Protein AF-0000000087147205 (afdb_homodimer)

Sequence (270 aa):
MTETLVKEAMTTPMLTLDAEATVDEASRGMLEAGIKSLVVVGEACRPEGIFTSTDVLQVAADGRPTDEATIGEYMTSPVKTVDPDTSLSSVGRRMVEEEVSHLPVTDADGNGVGILTTTDVTEALSAAELPAGSTMTETLVKEAMTTPMLTLDAEATVDEASRGMLEAGIKSLVVVGEACRPEGIFTSTDVLQVAADGRPTDEATIGEYMTSPVKTVDPDTSLSSVGRRMVEEEVSHLPVTDADGNGVGILTTTDVTEALSAAELPAGST

Nearest PDB structures (foldseek):
  2p9m-assembly2_C  TM=9.037E-01  e=2.196E-13  Methanocaldococcus jannaschii DSM 2661
  2p9m-assembly1_A  TM=9.015E-01  e=1.405E-12  Methanocaldococcus jannaschii DSM 2661
  2yzi-assembly1_A  TM=8.653E-01  e=1.096E-11  Pyrococcus horikoshii
  2o16-assembly2_B  TM=8.396E-01  e=7.493E-11  Vibrio 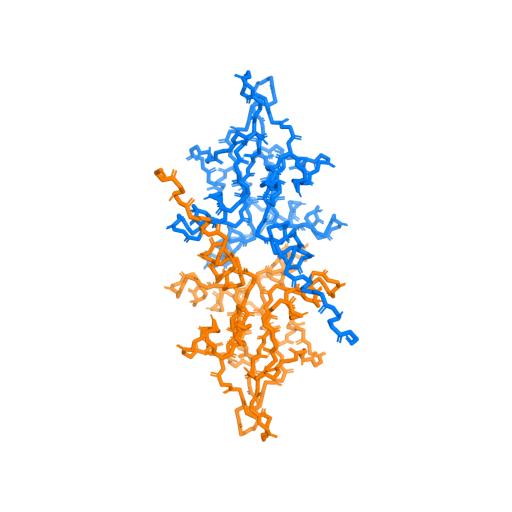cholerae
  4o9k-assembly1_B  TM=8.763E-01  e=6.248E-10  Methylococcus capsulatus str. Bath

InterPro domains:
  IPR000644 CBS domain [PF00571] (6-60)
  IPR000644 CBS domain [PF00571] (71-126)
  IPR000644 CBS domain [PS51371] (10-66)
  IPR000644 CBS domain [PS51371] (75-132)
  IPR000644 CBS domain [SM00116] (13-61)
  IPR000644 CBS domain [SM00116] (78-126)
  IPR046342 CBS domain superfamily [G3DSA:3.10.580.10] (2-133)
  IPR046342 CBS domain superfamily [SSF54631] (2-125)
  IPR051257 Diverse Function CBS-Domain-Containing Protein [PTHR43080] (3-125)

Radius of gyration: 18.86 Å; Cα contacts (8 Å, |Δi|>4): 557; chains: 2; bounding box: 56×58×43 Å

Solvent-accessible surface area (backbone atoms only — not comparable to full-atom values): 14154 Å² total; per-residue (Å²): 130,86,77,56,33,32,64,80,44,38,44,68,81,60,56,68,51,61,51,76,40,26,38,16,58,51,24,42,51,24,59,75,69,72,45,60,57,35,34,26,56,53,76,83,46,20,64,44,23,35,38,38,38,67,43,49,32,50,39,34,42,67,62,51,58,27,81,73,39,34,38,55,81,55,33,47,65,81,49,70,67,41,53,43,82,38,48,38,46,62,48,35,41,48,26,58,74,68,71,45,61,67,30,43,21,26,49,97,87,46,29,55,66,21,30,38,35,38,65,35,50,24,44,54,53,27,61,63,63,62,68,78,76,76,121,130,85,77,55,32,32,64,78,45,39,44,69,80,60,56,67,50,61,50,76,42,27,37,18,58,50,26,42,51,24,59,75,71,73,47,62,57,34,32,25,55,52,74,82,47,21,64,45,24,36,38,37,36,67,40,52,32,51,39,33,42,66,61,51,57,26,82,73,39,33,38,53,81,57,32,46,66,79,49,71,66,41,53,42,81,38,48,37,46,60,48,35,43,48,27,56,76,68,71,43,60,68,30,43,22,26,50,96,86,45,28,56,66,21,30,36,35,37,63,36,47,24,43,54,53,27,61,65,64,63,69,78,77,75,120

Secondary structure (DSSP, 8-state):
----BHHHH-BSSPPB--TTSBHHHHHHHHHHHT-SEEEEE-GGG-EEEEEEHHHHHHHHHHT--TTT-BHHHHSBSSPP-B-TTSBHHHHHHHHHHHT-SEEEEE-TTS-EEEEEEHHHHHHHHHHHT------/----BHHHH-BSSPPB--TTSBHHHHHHHHHHHT-SEEEEE-GGG-EEEEEEHHHHHHHHHHT--TTT-BHHHHSBSSPP-B-TTSBHHHHHHHHHHHT-SEEEEE-TTS-EEEEEEHHHHHHHHHHHT------

Structure (mmCIF, N/CA/C/O backbone):
data_AF-0000000087147205-model_v1
#
loop_
_entity.id
_entity.type
_entity.pdbx_description
1 polymer 'CBS domain-containing protein'
#
loop_
_atom_site.group_PDB
_atom_site.id
_atom_site.type_symbol
_atom_site.label_atom_id
_atom_site.label_alt_id
_atom_site.label_comp_id
_atom_site.label_asym_id
_atom_site.label_entity_id
_atom_site.label_seq_id
_atom_site.pdbx_PDB_ins_code
_atom_site.Cartn_x
_atom_site.Cartn_y
_atom_site.Cartn_z
_atom_site.occupancy
_atom_site.B_iso_or_equiv
_atom_site.auth_seq_id
_atom_site.auth_comp_id
_atom_site.auth_asym_id
_atom_site.auth_atom_id
_atom_site.pdbx_PDB_model_num
ATOM 1 N N . MET A 1 1 ? 4.922 26.25 14.016 1 47.03 1 MET A N 1
ATOM 2 C CA . MET A 1 1 ? 4.672 24.812 14.102 1 47.03 1 MET A CA 1
ATOM 3 C C . MET A 1 1 ? 5.781 24.031 13.414 1 47.03 1 MET A C 1
ATOM 5 O O . MET A 1 1 ? 6.215 24.375 12.312 1 47.03 1 MET A O 1
ATOM 9 N N . THR A 1 2 ? 6.691 23.438 14.141 1 62.12 2 THR A N 1
ATOM 10 C CA . THR A 1 2 ? 7.941 22.875 13.648 1 62.12 2 THR A CA 1
ATOM 11 C C . THR A 1 2 ? 7.672 21.781 12.617 1 62.12 2 THR A C 1
ATOM 13 O O . THR A 1 2 ? 6.773 20.969 12.797 1 62.12 2 THR A O 1
ATOM 16 N N . GLU A 1 3 ? 8.062 22.094 11.328 1 81.5 3 GLU A N 1
ATOM 17 C CA . GLU A 1 3 ? 7.871 21.172 10.211 1 81.5 3 GLU A CA 1
ATOM 18 C C . GLU A 1 3 ? 8.562 19.844 10.469 1 81.5 3 GLU A C 1
ATOM 20 O O . GLU A 1 3 ? 9.734 19.812 10.852 1 81.5 3 GLU A O 1
ATOM 25 N N . THR A 1 4 ? 7.844 18.766 10.617 1 91.44 4 THR A N 1
ATOM 26 C CA . THR A 1 4 ? 8.398 17.422 10.766 1 91.44 4 THR A CA 1
ATOM 27 C C . THR A 1 4 ? 9.258 17.062 9.555 1 91.44 4 THR A C 1
ATOM 29 O O . THR A 1 4 ? 8.867 17.312 8.414 1 91.44 4 THR A O 1
ATOM 32 N N . LEU A 1 5 ? 10.508 16.656 9.828 1 96.06 5 LEU A N 1
ATOM 33 C CA . LEU A 1 5 ? 11.414 16.25 8.758 1 96.06 5 LEU A CA 1
ATOM 34 C C . LEU A 1 5 ? 11.312 14.758 8.484 1 96.06 5 LEU A C 1
ATOM 36 O O . LEU A 1 5 ? 10.867 14 9.352 1 96.06 5 LEU A O 1
ATOM 40 N N . VAL A 1 6 ? 11.75 14.328 7.273 1 97.44 6 VAL A N 1
ATOM 41 C CA . VAL A 1 6 ? 11.719 12.93 6.84 1 97.44 6 VAL A CA 1
ATOM 42 C C . VAL A 1 6 ? 12.445 12.055 7.855 1 97.44 6 VAL A C 1
ATOM 44 O O . VAL A 1 6 ? 11.938 11 8.25 1 97.44 6 VAL A O 1
ATOM 47 N N . LYS A 1 7 ? 13.586 12.492 8.398 1 96.88 7 LYS A N 1
ATOM 48 C CA . LYS A 1 7 ? 14.398 11.688 9.305 1 96.88 7 LYS A CA 1
ATOM 49 C C . LYS A 1 7 ? 13.656 11.414 10.617 1 96.88 7 LYS A C 1
ATOM 51 O O . LYS A 1 7 ? 13.969 10.453 11.32 1 96.88 7 LYS A O 1
ATOM 56 N N . GLU A 1 8 ? 12.688 12.18 10.93 1 96.06 8 GLU A N 1
ATOM 57 C CA . GLU A 1 8 ? 11.938 12.039 12.172 1 96.06 8 GLU A CA 1
ATOM 58 C C . GLU A 1 8 ? 10.789 11.047 12.008 1 96.06 8 GLU A C 1
ATOM 60 O O . GLU A 1 8 ? 10.227 10.578 13 1 96.06 8 GLU A O 1
ATOM 65 N N . ALA A 1 9 ? 10.445 10.766 10.742 1 95.88 9 ALA A N 1
ATOM 66 C CA . ALA A 1 9 ? 9.266 9.938 10.492 1 95.88 9 ALA A CA 1
ATOM 67 C C . ALA A 1 9 ? 9.648 8.609 9.852 1 95.88 9 ALA A C 1
ATOM 69 O O . ALA A 1 9 ? 8.906 7.629 9.953 1 95.88 9 ALA A O 1
ATOM 70 N N . MET A 1 10 ? 10.781 8.609 9.219 1 96.81 10 MET A N 1
ATOM 71 C CA . MET A 1 10 ? 11.156 7.438 8.43 1 96.81 10 MET A CA 1
ATOM 72 C C . MET A 1 10 ? 11.352 6.215 9.32 1 96.81 10 MET A C 1
ATOM 74 O O . MET A 1 10 ? 11.523 6.348 10.531 1 96.81 10 MET A O 1
ATOM 78 N N . THR A 1 11 ? 11.25 5.062 8.688 1 94.81 11 THR A N 1
ATOM 79 C CA . THR A 1 11 ? 11.547 3.797 9.352 1 94.81 11 THR A CA 1
ATOM 80 C C . THR A 1 11 ? 12.992 3.371 9.078 1 94.81 11 THR A C 1
ATOM 82 O O . THR A 1 11 ? 13.469 3.494 7.949 1 94.81 11 THR A O 1
ATOM 85 N N . THR A 1 12 ? 13.688 2.996 10.094 1 91.75 12 THR A N 1
ATOM 86 C CA . THR A 1 12 ? 15.047 2.484 9.984 1 91.75 12 THR A CA 1
ATOM 87 C C . THR A 1 12 ? 15.227 1.241 10.852 1 91.75 12 THR A C 1
ATOM 89 O O . THR A 1 12 ? 14.656 1.147 11.938 1 91.75 12 THR A O 1
ATOM 92 N N . PRO A 1 13 ? 16 0.08 10.383 1 85.12 13 PRO A N 1
ATOM 93 C CA . PRO A 1 13 ? 16.609 -0.018 9.055 1 85.12 13 PRO A CA 1
ATOM 94 C C . PRO A 1 13 ? 15.617 -0.43 7.977 1 85.12 13 PRO A C 1
ATOM 96 O O . PRO A 1 13 ? 14.469 -0.764 8.289 1 85.12 13 PRO A O 1
ATOM 99 N N . MET A 1 14 ? 15.922 -0.216 6.707 1 90.38 14 MET A N 1
ATOM 100 C CA . MET A 1 14 ? 15.102 -0.749 5.617 1 90.38 14 MET A CA 1
ATOM 101 C C . MET A 1 14 ? 15.484 -2.193 5.309 1 90.38 14 MET A C 1
ATOM 103 O O . MET A 1 14 ? 16.641 -2.584 5.477 1 90.38 14 MET A O 1
ATOM 107 N N . LEU A 1 15 ? 14.562 -3.049 4.965 1 92.75 15 LEU A N 1
ATOM 108 C CA . LEU A 1 15 ? 14.852 -4.414 4.539 1 92.75 15 LEU A CA 1
ATOM 109 C C . LEU A 1 15 ? 15.516 -4.426 3.168 1 92.75 15 LEU A C 1
ATOM 111 O O . LEU A 1 15 ? 15.062 -3.738 2.248 1 92.75 15 LEU A O 1
ATOM 115 N N . THR A 1 16 ? 16.594 -5.141 3.084 1 94.75 16 THR A N 1
ATOM 116 C CA . THR A 1 16 ? 17.328 -5.246 1.824 1 94.75 16 THR A CA 1
ATOM 117 C C . THR A 1 16 ? 17.469 -6.707 1.409 1 94.75 16 THR A C 1
ATOM 119 O O . THR A 1 16 ? 17.656 -7.582 2.256 1 94.75 16 THR A O 1
ATOM 122 N N . LEU A 1 17 ? 17.328 -6.953 0.141 1 94.69 17 LEU A N 1
ATOM 123 C CA . LEU A 1 17 ? 17.594 -8.266 -0.428 1 94.69 17 LEU A CA 1
ATOM 124 C C . LEU A 1 17 ? 18.438 -8.156 -1.697 1 94.69 17 LEU A C 1
ATOM 126 O O . LEU A 1 17 ? 18.531 -7.074 -2.291 1 94.69 17 LEU A O 1
ATOM 130 N N . ASP A 1 18 ? 19.062 -9.258 -2.027 1 94.94 18 ASP A N 1
ATOM 131 C CA . ASP A 1 18 ? 19.797 -9.352 -3.289 1 94.94 18 ASP A CA 1
ATOM 132 C C . ASP A 1 18 ? 18.844 -9.445 -4.473 1 94.94 18 ASP A C 1
ATOM 134 O O . ASP A 1 18 ? 17.781 -10.078 -4.371 1 94.94 18 ASP A O 1
ATOM 138 N N . ALA A 1 19 ? 19.281 -8.883 -5.629 1 96.25 19 ALA A N 1
ATOM 139 C CA . ALA A 1 19 ? 18.453 -8.867 -6.824 1 96.25 19 ALA A CA 1
ATOM 140 C C . ALA A 1 19 ? 18.125 -10.289 -7.285 1 96.25 19 ALA A C 1
ATOM 142 O O . ALA A 1 19 ? 17.172 -10.508 -8.023 1 96.25 19 ALA A O 1
ATOM 143 N N . GLU A 1 20 ? 18.906 -11.273 -6.828 1 97.12 20 GLU A N 1
ATOM 144 C CA . GLU A 1 20 ? 18.75 -12.656 -7.281 1 97.12 20 GLU A CA 1
ATOM 145 C C . GLU A 1 20 ? 17.719 -13.398 -6.422 1 97.12 20 GLU A C 1
ATOM 147 O O . GLU A 1 20 ? 17.297 -14.5 -6.773 1 97.12 20 GLU A O 1
ATOM 152 N N . ALA A 1 21 ? 17.375 -12.797 -5.27 1 97.44 21 ALA A N 1
ATOM 153 C CA . ALA A 1 21 ? 16.359 -13.438 -4.445 1 97.44 21 ALA A CA 1
ATOM 154 C C . ALA A 1 21 ? 15.078 -13.68 -5.242 1 97.44 21 ALA A C 1
ATOM 156 O O . ALA A 1 21 ? 14.727 -12.883 -6.117 1 97.44 21 ALA A O 1
ATOM 157 N N . THR A 1 22 ? 14.391 -14.805 -4.973 1 98.38 22 THR A N 1
ATOM 158 C CA . THR A 1 22 ? 13.148 -15.102 -5.672 1 98.38 22 THR A CA 1
ATOM 159 C C . THR A 1 22 ? 11.992 -14.281 -5.098 1 98.38 22 THR A C 1
ATOM 161 O O . THR A 1 22 ? 12.094 -13.766 -3.982 1 98.38 22 THR A O 1
ATOM 164 N N . VAL A 1 23 ? 10.984 -14.172 -5.863 1 98.31 23 VAL A N 1
ATOM 165 C CA . VAL A 1 23 ? 9.82 -13.391 -5.457 1 98.31 23 VAL A CA 1
ATOM 166 C C . VAL A 1 23 ? 9.156 -14.039 -4.246 1 98.31 23 VAL A C 1
ATOM 168 O O . VAL A 1 23 ? 8.664 -13.344 -3.352 1 98.31 23 VAL A O 1
ATOM 171 N N . ASP A 1 24 ? 9.109 -15.375 -4.184 1 98.25 24 ASP A N 1
ATOM 172 C CA . ASP A 1 24 ? 8.484 -16.016 -3.027 1 98.25 24 ASP A CA 1
ATOM 173 C C . ASP A 1 24 ? 9.297 -15.766 -1.758 1 98.25 24 ASP A C 1
ATOM 175 O O . ASP A 1 24 ? 8.727 -15.508 -0.694 1 98.25 24 ASP A O 1
ATOM 179 N N . GLU A 1 25 ? 10.664 -15.812 -1.871 1 97.69 25 GLU A N 1
ATOM 180 C CA . GLU A 1 25 ? 11.516 -15.469 -0.739 1 97.69 25 GLU A CA 1
ATOM 181 C C . GLU A 1 25 ? 11.273 -14.039 -0.275 1 97.69 25 GLU A C 1
ATOM 183 O O . GLU A 1 25 ? 11.141 -13.781 0.924 1 97.69 25 GLU A O 1
ATOM 188 N N . ALA A 1 26 ? 11.266 -13.148 -1.226 1 97.94 26 ALA A N 1
ATOM 189 C CA . ALA A 1 26 ? 11.016 -11.734 -0.924 1 97.94 26 ALA A CA 1
ATOM 190 C C . ALA A 1 26 ? 9.648 -11.555 -0.261 1 97.94 26 ALA A C 1
ATOM 192 O O . ALA A 1 26 ? 9.523 -10.812 0.716 1 97.94 26 ALA A O 1
ATOM 193 N N . SER A 1 27 ? 8.648 -12.219 -0.775 1 98.31 27 SER A N 1
ATOM 194 C CA . SER A 1 27 ? 7.301 -12.109 -0.238 1 98.31 27 SER A CA 1
ATOM 195 C C . SER A 1 27 ? 7.23 -12.617 1.197 1 98.31 27 SER A C 1
ATOM 197 O O . SER A 1 27 ? 6.621 -11.977 2.059 1 98.31 27 SER A O 1
ATOM 199 N N . ARG A 1 28 ? 7.875 -13.703 1.452 1 97.62 28 ARG A N 1
ATOM 200 C CA . ARG A 1 28 ? 7.918 -14.227 2.811 1 97.62 28 ARG A CA 1
ATOM 201 C C . ARG A 1 28 ? 8.609 -13.258 3.756 1 97.62 28 ARG A C 1
ATOM 203 O O . ARG A 1 28 ? 8.141 -13.023 4.871 1 97.62 28 ARG A O 1
ATOM 210 N N . GLY A 1 29 ? 9.711 -12.773 3.338 1 96.19 29 GLY A N 1
ATOM 211 C CA . GLY A 1 29 ? 10.422 -11.797 4.141 1 96.19 29 GLY A CA 1
ATOM 212 C C . GLY A 1 29 ? 9.594 -10.562 4.457 1 96.19 29 GLY A C 1
ATOM 213 O O . GLY A 1 29 ? 9.586 -10.094 5.598 1 96.19 29 GLY A O 1
ATOM 214 N N . MET A 1 30 ? 8.898 -10.008 3.457 1 96.44 30 MET A N 1
ATOM 215 C CA . MET A 1 30 ? 8.062 -8.828 3.65 1 96.44 30 MET A CA 1
ATOM 216 C C . MET A 1 30 ? 6.922 -9.133 4.617 1 96.44 30 MET A C 1
ATOM 218 O O . MET A 1 30 ? 6.633 -8.328 5.508 1 96.44 30 MET A O 1
ATOM 222 N N . LEU A 1 31 ? 6.344 -10.305 4.504 1 96.06 31 LEU A N 1
ATOM 223 C CA . LEU A 1 31 ? 5.254 -10.688 5.395 1 96.06 31 LEU A CA 1
ATOM 224 C C . LEU A 1 31 ? 5.746 -10.805 6.832 1 96.06 31 LEU A C 1
ATOM 226 O O . LEU A 1 31 ? 5.109 -10.289 7.754 1 96.06 31 LEU A O 1
ATOM 230 N N . GLU A 1 32 ? 6.836 -11.469 7 1 94.88 32 GLU A N 1
ATOM 231 C CA . GLU A 1 32 ? 7.406 -11.68 8.328 1 94.88 32 GLU A CA 1
ATOM 232 C C . GLU A 1 32 ? 7.746 -10.352 9 1 94.88 32 GLU A C 1
ATOM 234 O O . GLU A 1 32 ? 7.562 -10.195 10.211 1 94.88 32 GLU A O 1
ATOM 239 N N . ALA A 1 33 ? 8.211 -9.414 8.242 1 93.5 33 ALA A N 1
ATOM 240 C CA . ALA A 1 33 ? 8.633 -8.125 8.773 1 93.5 33 ALA A CA 1
ATOM 241 C C . ALA A 1 33 ? 7.461 -7.152 8.852 1 93.5 33 ALA A C 1
ATOM 243 O O . ALA A 1 33 ? 7.582 -6.066 9.422 1 93.5 33 ALA A O 1
ATOM 244 N N . GLY A 1 34 ? 6.312 -7.477 8.227 1 92.19 34 GLY A N 1
ATOM 245 C CA . GLY A 1 34 ? 5.16 -6.59 8.188 1 92.19 34 GLY A CA 1
ATOM 246 C C . GLY A 1 34 ? 5.375 -5.371 7.316 1 92.19 34 GLY A C 1
ATOM 247 O O . GLY A 1 34 ? 4.961 -4.266 7.672 1 92.19 34 GLY A O 1
ATOM 248 N N . ILE A 1 35 ? 6.16 -5.547 6.328 1 93.44 35 ILE A N 1
ATOM 249 C CA . ILE A 1 35 ? 6.449 -4.438 5.422 1 93.44 35 ILE A CA 1
ATOM 250 C C . ILE A 1 35 ? 6.051 -4.816 3.998 1 93.44 35 ILE A C 1
ATOM 252 O O . ILE A 1 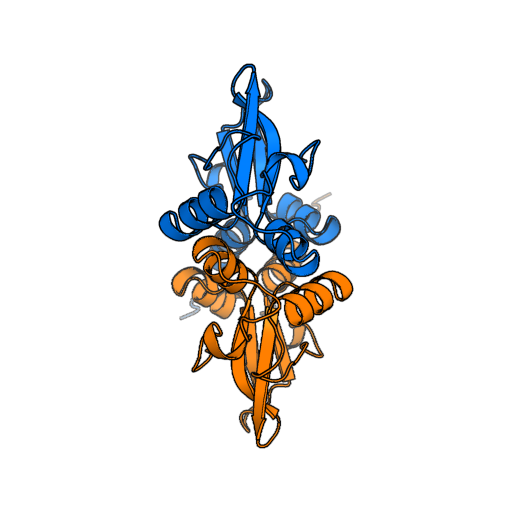35 ? 5.773 -5.984 3.715 1 93.44 35 ILE A O 1
ATOM 256 N N . LYS A 1 36 ? 6.008 -3.777 3.084 1 94.69 36 LYS A N 1
ATOM 257 C CA . LYS A 1 36 ? 5.512 -4.023 1.733 1 94.69 36 LYS A CA 1
ATOM 258 C C . LYS A 1 36 ? 6.539 -3.617 0.683 1 94.69 36 LYS A C 1
ATOM 260 O O . LYS A 1 36 ? 6.203 -3.449 -0.491 1 94.69 36 LYS A O 1
ATOM 265 N N . SER A 1 37 ? 7.762 -3.43 1.138 1 96.19 37 SER A N 1
ATOM 266 C CA . SER A 1 37 ? 8.812 -3.078 0.187 1 96.19 37 SER A CA 1
ATOM 267 C C . SER A 1 37 ? 10.172 -3.58 0.657 1 96.19 37 SER A C 1
ATOM 269 O O . SER A 1 37 ? 10.375 -3.816 1.85 1 96.19 37 SER A O 1
ATOM 271 N N . LEU A 1 38 ? 11 -3.807 -0.301 1 96.44 38 LEU A N 1
ATOM 272 C CA . LEU A 1 38 ? 12.406 -4.125 -0.088 1 96.44 38 LEU A CA 1
ATOM 273 C C . LEU A 1 38 ? 13.297 -3.307 -1.019 1 96.44 38 LEU A C 1
ATOM 275 O O . LEU A 1 38 ? 12.891 -2.975 -2.137 1 96.44 38 LEU A O 1
ATOM 279 N N . VAL A 1 39 ? 14.461 -3.004 -0.521 1 97.31 39 VAL A N 1
ATOM 280 C CA . VAL A 1 39 ? 15.391 -2.199 -1.307 1 97.31 39 VAL A CA 1
ATOM 281 C C . VAL A 1 39 ? 16.578 -3.055 -1.729 1 97.31 39 VAL A C 1
ATOM 283 O O . VAL A 1 39 ? 17.109 -3.832 -0.93 1 97.31 39 VAL A O 1
ATOM 286 N N . VAL A 1 40 ? 16.891 -3.008 -2.98 1 96.44 40 VAL A N 1
ATOM 287 C CA . VAL A 1 40 ? 18.125 -3.621 -3.471 1 96.44 40 VAL A CA 1
ATOM 288 C C . VAL A 1 40 ? 19.266 -2.611 -3.408 1 96.44 40 VAL A C 1
ATOM 290 O O . VAL A 1 40 ? 19.172 -1.529 -3.994 1 96.44 40 VAL A O 1
ATOM 293 N N . VAL A 1 41 ? 20.297 -2.982 -2.678 1 94.25 41 VAL A N 1
ATOM 294 C CA . VAL A 1 41 ? 21.406 -2.053 -2.482 1 94.25 41 VAL A CA 1
ATOM 295 C C . VAL A 1 41 ? 22.656 -2.566 -3.209 1 94.25 41 VAL A C 1
ATOM 297 O O . VAL A 1 41 ? 22.875 -3.775 -3.279 1 94.25 41 VAL A O 1
ATOM 300 N N . GLY A 1 42 ? 23.266 -1.631 -3.9 1 88.81 42 GLY A N 1
ATOM 301 C CA . GLY A 1 42 ? 24.547 -1.923 -4.523 1 88.81 42 GLY A CA 1
ATOM 302 C C . GLY A 1 42 ? 25.719 -1.659 -3.613 1 88.81 42 GLY A C 1
ATOM 303 O O . GLY A 1 42 ? 25.672 -1.944 -2.416 1 88.81 42 GLY A O 1
ATOM 304 N N . GLU A 1 43 ? 26.797 -1.107 -4.246 1 81.44 43 GLU A N 1
ATOM 305 C CA . GLU A 1 43 ? 28 -0.748 -3.51 1 81.44 43 GLU A CA 1
ATOM 306 C C . GLU A 1 43 ? 27.719 0.345 -2.482 1 81.44 43 GLU A C 1
ATOM 308 O O . GLU A 1 43 ? 26.938 1.262 -2.746 1 81.44 43 GLU A O 1
ATOM 313 N N . ALA A 1 44 ? 28.406 0.299 -1.344 1 80.31 44 ALA A N 1
ATOM 314 C CA . ALA A 1 44 ? 28.375 1.307 -0.287 1 80.31 44 ALA A CA 1
ATOM 315 C C . ALA A 1 44 ? 26.953 1.546 0.204 1 80.31 44 ALA A C 1
ATOM 317 O O . ALA A 1 44 ? 26.562 2.686 0.477 1 80.31 44 ALA A O 1
ATOM 318 N N . CYS A 1 45 ? 26.078 0.638 0.102 1 87.94 45 CYS A N 1
ATOM 319 C CA . CYS A 1 45 ? 24.719 0.694 0.647 1 87.94 45 CYS A CA 1
ATOM 320 C C . CYS A 1 45 ? 23.859 1.674 -0.138 1 87.94 45 CYS A C 1
ATOM 322 O O . CYS A 1 45 ? 22.953 2.291 0.42 1 87.94 45 CYS A O 1
ATOM 324 N N . ARG A 1 46 ? 24.25 1.901 -1.384 1 94.06 46 ARG A N 1
ATOM 325 C CA . ARG A 1 46 ? 23.469 2.785 -2.242 1 94.06 46 ARG A CA 1
ATOM 326 C C . ARG A 1 46 ? 22.25 2.068 -2.797 1 94.06 46 ARG A C 1
ATOM 328 O O . ARG A 1 46 ? 22.359 1.005 -3.408 1 94.06 46 ARG A O 1
ATOM 335 N N . PRO A 1 47 ? 21.078 2.68 -2.576 1 96.69 47 PRO A N 1
ATOM 336 C CA . PRO A 1 47 ? 19.891 2.053 -3.162 1 96.69 47 PRO A CA 1
ATOM 337 C C . PRO A 1 47 ? 19.922 2.037 -4.688 1 96.69 47 PRO A C 1
ATOM 339 O O . PRO A 1 47 ? 20.047 3.092 -5.316 1 96.69 47 PRO A O 1
ATOM 342 N N . GLU A 1 48 ? 19.828 0.854 -5.258 1 96.31 48 GLU A N 1
ATOM 343 C CA . GLU A 1 48 ? 19.859 0.7 -6.707 1 96.31 48 GLU A CA 1
ATOM 344 C C . GLU A 1 48 ? 18.469 0.398 -7.266 1 96.31 48 GLU A C 1
ATOM 346 O O . GLU A 1 48 ? 18.203 0.645 -8.438 1 96.31 48 GLU A O 1
ATOM 351 N N . GLY A 1 49 ? 17.625 -0.216 -6.508 1 97.56 49 GLY A N 1
ATOM 352 C CA . GLY A 1 49 ? 16.281 -0.58 -6.898 1 97.56 49 GLY A CA 1
ATOM 353 C C . GLY A 1 49 ? 15.367 -0.847 -5.715 1 97.56 49 GLY A C 1
ATOM 354 O O . GLY A 1 49 ? 15.82 -0.912 -4.574 1 97.56 49 GLY A O 1
ATOM 355 N N . ILE A 1 50 ? 14.133 -0.914 -5.984 1 98.12 50 ILE A N 1
ATOM 356 C CA . ILE A 1 50 ? 13.148 -1.209 -4.945 1 98.12 50 ILE A CA 1
ATOM 357 C C . ILE A 1 50 ? 12.102 -2.184 -5.484 1 98.12 50 ILE A C 1
ATOM 359 O O . ILE A 1 50 ? 11.742 -2.131 -6.664 1 98.12 50 ILE A O 1
ATOM 363 N N . PHE A 1 51 ? 11.75 -3.162 -4.727 1 98.25 51 PHE A N 1
ATOM 364 C CA . PHE A 1 51 ? 10.711 -4.145 -5.004 1 98.25 51 PHE A CA 1
ATOM 365 C C . PHE A 1 51 ? 9.57 -4.023 -3.996 1 98.25 51 PHE A C 1
ATOM 367 O O . PHE A 1 51 ? 9.805 -4.07 -2.785 1 98.25 51 PHE A O 1
ATOM 374 N N . THR A 1 52 ? 8.375 -3.773 -4.504 1 97.06 52 THR A N 1
ATOM 375 C CA . THR A 1 52 ? 7.238 -3.527 -3.623 1 97.06 52 THR A CA 1
ATOM 376 C C . THR A 1 52 ? 6.113 -4.523 -3.898 1 97.06 52 THR A C 1
ATOM 378 O O . THR A 1 52 ? 6.207 -5.328 -4.828 1 97.06 52 THR A O 1
ATOM 381 N N . SER A 1 53 ? 5.113 -4.477 -3.061 1 95.69 53 SER A N 1
ATOM 382 C CA . SER A 1 53 ? 3.936 -5.316 -3.246 1 95.69 53 SER A CA 1
ATOM 383 C C . SER A 1 53 ? 3.289 -5.07 -4.605 1 95.69 53 SER A C 1
ATOM 385 O O . SER A 1 53 ? 2.686 -5.973 -5.184 1 95.69 53 SER A O 1
ATOM 387 N N . THR A 1 54 ? 3.424 -3.881 -5.16 1 94.88 54 THR A N 1
ATOM 388 C CA . THR A 1 54 ? 2.936 -3.617 -6.508 1 94.88 54 THR A CA 1
ATOM 389 C C . THR A 1 54 ? 3.674 -4.48 -7.531 1 94.88 54 THR A C 1
ATOM 391 O O . THR A 1 54 ? 3.076 -4.957 -8.492 1 94.88 54 THR A O 1
ATOM 394 N N . ASP A 1 55 ? 4.914 -4.645 -7.324 1 97.12 55 ASP A N 1
ATOM 395 C CA . ASP A 1 55 ? 5.68 -5.508 -8.219 1 97.12 55 ASP A CA 1
ATOM 396 C C . ASP A 1 55 ? 5.203 -6.953 -8.125 1 97.12 55 ASP A C 1
ATOM 398 O O . ASP A 1 55 ? 5.23 -7.684 -9.117 1 97.12 55 ASP A O 1
ATOM 402 N N . VAL A 1 56 ? 4.828 -7.332 -6.926 1 97.81 56 VAL A N 1
ATOM 403 C CA . VAL A 1 56 ? 4.281 -8.68 -6.77 1 97.81 56 VAL A CA 1
ATOM 404 C C . VAL A 1 56 ? 2.982 -8.805 -7.562 1 97.81 56 VAL A C 1
ATOM 406 O O . VAL A 1 56 ? 2.682 -9.867 -8.102 1 97.81 56 VAL A O 1
ATOM 409 N N . LEU A 1 57 ? 2.201 -7.707 -7.586 1 97.25 57 LEU A N 1
ATOM 410 C CA . LEU A 1 57 ? 1.008 -7.699 -8.43 1 97.25 57 LEU A CA 1
ATOM 411 C C . LEU A 1 57 ? 1.358 -8.023 -9.875 1 97.25 57 LEU A C 1
ATOM 413 O O . LEU A 1 57 ? 0.655 -8.797 -10.531 1 97.25 57 LEU A O 1
ATOM 417 N N . GLN A 1 58 ? 2.396 -7.387 -10.32 1 98 58 GLN A N 1
ATOM 418 C CA . GLN A 1 58 ? 2.811 -7.609 -11.703 1 98 58 GLN A CA 1
ATOM 419 C C . GLN A 1 58 ? 3.219 -9.062 -11.93 1 98 58 GLN A C 1
ATOM 421 O O . GLN A 1 58 ? 2.844 -9.672 -12.93 1 98 58 GLN A O 1
ATOM 426 N N . VAL A 1 59 ? 3.986 -9.617 -10.977 1 98.25 59 VAL A N 1
ATOM 427 C CA . VAL A 1 59 ? 4.398 -11.016 -11.07 1 98.25 59 VAL A CA 1
ATOM 428 C C . VAL A 1 59 ? 3.166 -11.914 -11.141 1 98.25 59 VAL A C 1
ATOM 430 O O . VAL A 1 59 ? 3.104 -12.828 -11.961 1 98.25 59 VAL A O 1
ATOM 433 N N . ALA A 1 60 ? 2.221 -11.664 -10.266 1 98 60 ALA A N 1
ATOM 434 C CA . ALA A 1 60 ? 0.989 -12.445 -10.203 1 98 60 ALA A CA 1
ATOM 435 C C . ALA A 1 60 ? 0.197 -12.32 -11.5 1 98 60 ALA A C 1
ATOM 437 O O . ALA A 1 60 ? -0.324 -13.312 -12.016 1 98 60 ALA A O 1
ATOM 438 N N . ALA A 1 61 ? 0.09 -11.102 -12.023 1 97.69 61 ALA A N 1
ATOM 439 C CA . ALA A 1 61 ? -0.632 -10.859 -13.273 1 97.69 61 ALA A CA 1
ATOM 440 C C . ALA A 1 61 ? 0.015 -11.617 -14.43 1 97.69 61 ALA A C 1
ATOM 442 O O . ALA A 1 61 ? -0.677 -12.094 -15.336 1 97.69 61 ALA A O 1
ATOM 443 N N . ASP A 1 62 ? 1.307 -11.688 -14.398 1 97.19 62 ASP A N 1
ATOM 444 C CA . ASP A 1 62 ? 2.062 -12.359 -15.453 1 97.19 62 ASP A CA 1
ATOM 445 C C . ASP A 1 62 ? 1.943 -13.875 -15.328 1 97.19 62 ASP A C 1
ATOM 447 O O . ASP A 1 62 ? 2.307 -14.609 -16.25 1 97.19 62 ASP A O 1
ATOM 451 N N . GLY A 1 63 ? 1.497 -14.312 -14.258 1 95.38 63 GLY A N 1
ATOM 452 C CA . GLY A 1 63 ? 1.419 -15.742 -14.016 1 95.38 63 GLY A CA 1
ATOM 453 C C . GLY A 1 63 ? 2.779 -16.406 -13.891 1 95.38 63 GLY A C 1
ATOM 454 O O . GLY A 1 63 ? 2.947 -17.562 -14.258 1 95.38 63 GLY A O 1
ATOM 455 N N . ARG A 1 64 ? 3.73 -15.602 -13.523 1 96.12 64 ARG A N 1
ATOM 456 C CA . ARG A 1 64 ? 5.086 -16.125 -13.375 1 96.12 64 ARG A CA 1
ATOM 457 C C . ARG A 1 64 ? 5.258 -16.844 -12.031 1 96.12 64 ARG A C 1
ATOM 459 O O . ARG A 1 64 ? 4.906 -16.281 -10.984 1 96.12 64 ARG A O 1
ATOM 466 N N . PRO A 1 65 ? 5.797 -18.125 -12.125 1 96.62 65 PRO A N 1
ATOM 467 C CA . PRO A 1 65 ? 6.059 -18.781 -10.844 1 96.62 65 PRO A CA 1
ATOM 468 C C . PRO A 1 65 ? 6.996 -17.984 -9.945 1 96.62 65 PRO A C 1
ATOM 470 O O . PRO A 1 65 ? 8.07 -17.562 -10.383 1 96.62 65 PRO A O 1
ATOM 473 N N . THR A 1 66 ? 6.617 -17.828 -8.68 1 97.75 66 THR A N 1
ATOM 474 C CA . THR A 1 66 ? 7.309 -16.906 -7.789 1 97.75 66 THR A CA 1
ATOM 475 C C . THR A 1 66 ? 8.633 -17.5 -7.309 1 97.75 66 THR A C 1
ATOM 477 O O . THR A 1 66 ? 9.492 -16.781 -6.805 1 97.75 66 THR A O 1
ATOM 480 N N . ASP A 1 67 ? 8.781 -18.797 -7.375 1 97.12 67 ASP A N 1
ATOM 481 C CA . ASP A 1 67 ? 10.047 -19.422 -7.008 1 97.12 67 ASP A CA 1
ATOM 482 C C . ASP A 1 67 ? 11.039 -19.359 -8.164 1 97.12 67 ASP A C 1
ATOM 484 O O . ASP A 1 67 ? 12.211 -19.719 -8 1 97.12 67 ASP A O 1
ATOM 488 N N . GLU A 1 68 ? 10.609 -18.891 -9.336 1 97.31 68 GLU A N 1
ATOM 489 C CA . GLU A 1 68 ? 11.477 -18.75 -10.508 1 97.31 68 GLU A CA 1
ATOM 490 C C . GLU A 1 68 ? 11.766 -17.297 -10.82 1 97.31 68 GLU A C 1
ATOM 492 O O . GLU A 1 68 ? 12.844 -16.953 -11.32 1 97.31 68 GLU A O 1
ATOM 497 N N . ALA A 1 69 ? 10.789 -16.438 -10.641 1 97.69 69 ALA A N 1
ATOM 498 C CA . ALA A 1 69 ? 10.969 -15.008 -10.859 1 97.69 69 ALA A CA 1
ATOM 499 C C . ALA A 1 69 ? 11.883 -14.398 -9.789 1 97.69 69 ALA A C 1
ATOM 501 O O . ALA A 1 69 ? 11.773 -14.742 -8.609 1 97.69 69 ALA A O 1
ATOM 502 N N . THR A 1 70 ? 12.758 -13.508 -10.211 1 98.19 70 THR A N 1
ATOM 503 C CA . THR A 1 70 ? 13.641 -12.852 -9.258 1 98.19 70 THR A CA 1
ATOM 504 C C . THR A 1 70 ? 13.227 -11.398 -9.047 1 98.19 70 THR A C 1
ATOM 506 O O . THR A 1 70 ? 12.555 -10.805 -9.898 1 98.19 70 THR A O 1
ATOM 509 N N . ILE A 1 71 ? 13.578 -10.852 -7.902 1 97.25 71 ILE A N 1
ATOM 510 C CA . ILE A 1 71 ? 13.25 -9.469 -7.57 1 97.25 71 ILE A CA 1
ATOM 511 C C . ILE A 1 71 ? 13.914 -8.523 -8.57 1 97.25 71 ILE A C 1
ATOM 513 O O . ILE A 1 71 ? 13.328 -7.508 -8.953 1 97.25 71 ILE A O 1
ATOM 517 N N . GLY A 1 72 ? 15.055 -8.875 -9.023 1 97.44 72 GLY A N 1
ATOM 518 C CA . GLY A 1 72 ? 15.766 -8.039 -9.984 1 97.44 72 GLY A CA 1
ATOM 519 C C . GLY A 1 72 ? 15.023 -7.879 -11.297 1 97.44 72 GLY A C 1
ATOM 520 O O . GLY A 1 72 ? 15.156 -6.855 -11.969 1 97.44 72 GLY A O 1
ATOM 521 N N . GLU A 1 73 ? 14.258 -8.875 -11.727 1 97.75 73 GLU A N 1
ATOM 522 C CA . GLU A 1 73 ? 13.5 -8.859 -12.969 1 97.75 73 GLU A CA 1
ATOM 523 C C . GLU A 1 73 ? 12.328 -7.887 -12.891 1 97.75 73 GLU A C 1
ATOM 525 O O . GLU A 1 73 ? 11.844 -7.41 -13.922 1 97.75 73 GLU A O 1
ATOM 530 N N . TYR A 1 74 ? 11.898 -7.562 -11.672 1 98 74 TYR A N 1
ATOM 531 C CA . TYR A 1 74 ? 10.633 -6.852 -11.555 1 98 74 TYR A CA 1
ATOM 532 C C . TYR A 1 74 ? 10.805 -5.551 -10.781 1 98 74 TYR A C 1
ATOM 534 O O . TYR A 1 74 ? 9.93 -4.684 -10.805 1 98 74 TYR A O 1
ATOM 542 N N . MET A 1 75 ? 11.938 -5.426 -10.094 1 97.75 75 MET A N 1
ATOM 543 C CA . MET A 1 75 ? 12.125 -4.234 -9.266 1 97.75 75 MET A CA 1
ATOM 544 C C . MET A 1 75 ? 12.141 -2.975 -10.125 1 97.75 75 MET A C 1
ATOM 546 O O . MET A 1 75 ? 12.414 -3.037 -11.328 1 97.75 75 MET A O 1
ATOM 550 N N . THR A 1 76 ? 11.75 -1.854 -9.531 1 97.38 76 THR A N 1
ATOM 551 C CA . THR A 1 76 ? 11.93 -0.553 -10.164 1 97.38 76 THR A CA 1
ATOM 552 C C . THR A 1 76 ? 13.375 -0.078 -10.023 1 97.38 76 THR A C 1
ATOM 554 O O . THR A 1 76 ? 13.914 -0.037 -8.914 1 97.38 76 THR A O 1
ATOM 557 N N . SER A 1 77 ? 13.969 0.219 -11.023 1 96.69 77 SER A N 1
ATOM 558 C CA . SER A 1 77 ? 15.344 0.715 -11.07 1 96.69 77 SER A CA 1
ATOM 559 C C . SER A 1 77 ? 15.547 1.657 -12.25 1 96.69 77 SER A C 1
ATOM 561 O O . SER A 1 77 ? 15.07 1.389 -13.359 1 96.69 77 SER A O 1
ATOM 563 N N . PRO A 1 78 ? 16.25 2.877 -12.055 1 95.88 78 PRO A N 1
ATOM 564 C CA . PRO A 1 78 ? 16.734 3.406 -10.781 1 95.88 78 PRO A CA 1
ATOM 565 C C . PRO A 1 78 ? 15.617 3.805 -9.836 1 95.88 78 PRO A C 1
ATOM 567 O O . PRO A 1 78 ? 14.484 4.039 -10.266 1 95.88 78 PRO A O 1
ATOM 570 N N . VAL A 1 79 ? 15.883 3.689 -8.516 1 96.94 79 VAL A N 1
ATOM 571 C CA . VAL A 1 79 ? 14.867 4.031 -7.523 1 96.94 79 VAL A CA 1
ATOM 572 C C . VAL A 1 79 ? 14.977 5.508 -7.152 1 96.94 79 VAL A C 1
ATOM 574 O O . VAL A 1 79 ? 16.078 6.043 -7.039 1 96.94 79 VAL A O 1
ATOM 577 N N . LYS A 1 80 ? 13.82 6.176 -6.996 1 96.94 80 LYS A N 1
ATOM 578 C CA . LYS A 1 80 ? 13.789 7.535 -6.457 1 96.94 80 LYS A CA 1
ATOM 579 C C . LYS A 1 80 ? 14.062 7.535 -4.953 1 96.94 80 LYS A C 1
ATOM 581 O O . LYS A 1 80 ? 13.602 6.652 -4.234 1 96.94 80 LYS A O 1
ATOM 586 N N . THR A 1 81 ? 14.797 8.531 -4.512 1 97.75 81 THR A N 1
ATOM 587 C CA . THR A 1 81 ? 15.125 8.648 -3.094 1 97.75 81 THR A CA 1
ATOM 588 C C . THR A 1 81 ? 14.781 10.047 -2.574 1 97.75 81 THR A C 1
ATOM 590 O O . THR A 1 81 ? 14.383 10.914 -3.342 1 97.75 81 THR A O 1
ATOM 593 N N . VAL A 1 82 ? 14.906 10.211 -1.301 1 98.12 82 VAL A N 1
ATOM 594 C CA . VAL A 1 82 ? 14.617 11.508 -0.7 1 98.12 82 VAL A CA 1
ATOM 595 C C . VAL A 1 82 ? 15.648 11.82 0.378 1 98.12 82 VAL A C 1
ATOM 597 O O . VAL A 1 82 ? 16.188 10.914 1.014 1 98.12 82 VAL A O 1
ATOM 600 N N . ASP A 1 83 ? 15.883 13.102 0.558 1 98 83 ASP A N 1
ATOM 601 C CA . ASP A 1 83 ? 16.812 13.602 1.575 1 98 83 ASP A CA 1
ATOM 602 C C . ASP A 1 83 ? 16.172 13.57 2.961 1 98 83 ASP A C 1
ATOM 604 O O . ASP A 1 83 ? 15 13.93 3.117 1 98 83 ASP A O 1
ATOM 608 N N . PRO A 1 84 ? 16.969 13.141 4.012 1 97.44 84 PRO A N 1
ATOM 609 C CA . PRO A 1 84 ? 16.406 13.031 5.355 1 97.44 84 PRO A CA 1
ATOM 610 C C . PRO A 1 84 ? 15.984 14.383 5.93 1 97.44 84 PRO A C 1
ATOM 612 O O . PRO A 1 84 ? 15.188 14.445 6.871 1 97.44 84 PRO A O 1
ATOM 615 N N . ASP A 1 85 ? 16.453 15.461 5.352 1 97.19 85 ASP A N 1
ATOM 616 C CA . ASP A 1 85 ? 16.203 16.781 5.918 1 97.19 85 ASP A CA 1
ATOM 617 C C . ASP A 1 85 ? 15.07 17.484 5.164 1 97.19 85 ASP A C 1
ATOM 619 O O . ASP A 1 85 ? 14.797 18.672 5.414 1 97.19 85 ASP A O 1
ATOM 623 N N . THR A 1 86 ? 14.461 16.781 4.246 1 95.94 86 THR A N 1
ATOM 624 C CA . THR A 1 86 ? 13.32 17.328 3.514 1 95.94 86 THR A CA 1
ATOM 625 C C . THR A 1 86 ? 12.078 17.375 4.395 1 95.94 86 THR A C 1
ATOM 627 O O . THR A 1 86 ? 11.906 16.516 5.27 1 95.94 86 THR A O 1
ATOM 630 N N . SER A 1 87 ? 11.242 18.375 4.238 1 94.69 87 SER A N 1
ATOM 631 C CA . SER A 1 87 ? 9.977 18.469 4.961 1 94.69 87 SER A CA 1
ATOM 632 C C . SER A 1 87 ? 9.047 17.312 4.598 1 94.69 87 SER A C 1
ATOM 634 O O . SER A 1 87 ? 8.945 16.938 3.43 1 94.69 87 SER A O 1
ATOM 636 N N . LEU A 1 88 ? 8.422 16.766 5.637 1 94.06 88 LEU A N 1
ATOM 637 C CA . LEU A 1 88 ? 7.539 15.625 5.457 1 94.06 88 LEU A CA 1
ATOM 638 C C . LEU A 1 88 ? 6.344 15.984 4.578 1 94.06 88 LEU A C 1
ATOM 640 O O . LEU A 1 88 ? 5.918 15.18 3.744 1 94.06 88 LEU A O 1
ATOM 644 N N . SER A 1 89 ? 5.785 17.156 4.754 1 91.88 89 SER A N 1
ATOM 645 C CA . SER A 1 89 ? 4.633 17.562 3.961 1 91.88 89 SER A CA 1
ATOM 646 C C . SER A 1 89 ? 4.977 17.641 2.479 1 91.88 89 SER A C 1
ATOM 648 O O . SER A 1 89 ? 4.191 17.219 1.63 1 91.88 89 SER A O 1
ATOM 650 N N . SER A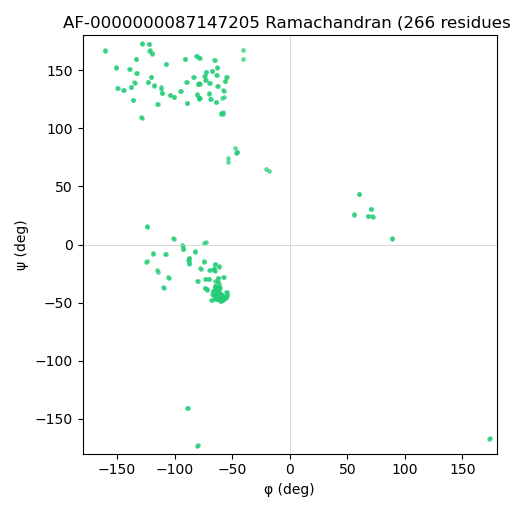 1 90 ? 6.145 18.203 2.176 1 93.31 90 SER A N 1
ATOM 651 C CA . SER A 1 90 ? 6.598 18.281 0.792 1 93.31 90 SER A CA 1
ATOM 652 C C . SER A 1 90 ? 6.77 16.891 0.179 1 93.31 90 SER A C 1
ATOM 654 O O . SER A 1 90 ? 6.379 16.672 -0.967 1 93.31 90 SER A O 1
ATOM 656 N N . VAL A 1 91 ? 7.309 16.016 0.968 1 96.12 91 VAL A N 1
ATOM 657 C CA . VAL A 1 91 ? 7.562 14.68 0.456 1 96.12 91 VAL A CA 1
ATOM 658 C C . VAL A 1 91 ? 6.242 13.93 0.294 1 96.12 91 VAL A C 1
ATOM 660 O O . VAL A 1 91 ? 6.074 13.148 -0.645 1 96.12 91 VAL A O 1
ATOM 663 N N . GLY A 1 92 ? 5.324 14.125 1.24 1 94.88 92 GLY A N 1
ATOM 664 C CA . GLY A 1 92 ? 4.008 13.523 1.092 1 94.88 92 GLY A CA 1
ATOM 665 C C . GLY A 1 92 ? 3.33 13.883 -0.217 1 94.88 92 GLY A C 1
ATOM 666 O O . GLY A 1 92 ? 2.793 13.008 -0.903 1 94.88 92 GLY A O 1
ATOM 667 N N . ARG A 1 93 ? 3.408 15.141 -0.608 1 93.69 93 ARG A N 1
ATOM 668 C CA . ARG A 1 93 ? 2.84 15.602 -1.871 1 93.69 93 ARG A CA 1
ATOM 669 C C . ARG A 1 93 ? 3.553 14.961 -3.059 1 93.69 93 ARG A C 1
ATOM 671 O O . ARG A 1 93 ? 2.91 14.539 -4.02 1 93.69 93 ARG A O 1
ATOM 678 N N . ARG A 1 94 ? 4.816 14.938 -2.938 1 95.44 94 ARG A N 1
ATOM 679 C CA . ARG A 1 94 ? 5.617 14.32 -3.988 1 95.44 94 ARG A CA 1
ATOM 680 C C . ARG A 1 94 ? 5.23 12.852 -4.18 1 95.44 94 ARG A C 1
ATOM 682 O O . ARG A 1 94 ? 5.117 12.383 -5.312 1 95.44 94 ARG A O 1
ATOM 689 N N . MET A 1 95 ? 5.039 12.133 -3.078 1 96.31 95 MET A N 1
ATOM 690 C CA . MET A 1 95 ? 4.68 10.711 -3.125 1 96.31 95 MET A CA 1
ATOM 691 C C . MET A 1 95 ? 3.346 10.516 -3.836 1 96.31 95 MET A C 1
ATOM 693 O O . MET A 1 95 ? 3.201 9.602 -4.648 1 96.31 95 MET A O 1
ATOM 697 N N . VAL A 1 96 ? 2.445 11.383 -3.557 1 93.38 96 VAL A N 1
ATOM 698 C CA . VAL A 1 96 ? 1.135 11.305 -4.191 1 93.38 96 VAL A CA 1
ATOM 699 C C . VAL A 1 96 ? 1.263 11.625 -5.68 1 93.38 96 VAL A C 1
ATOM 701 O O . VAL A 1 96 ? 0.762 10.875 -6.523 1 93.38 96 VAL A O 1
ATOM 704 N N . GLU A 1 97 ? 1.962 12.688 -6.027 1 93.62 97 GLU A N 1
ATOM 705 C CA . GLU A 1 97 ? 2.125 13.141 -7.402 1 93.62 97 GLU A CA 1
ATOM 706 C C . GLU A 1 97 ? 2.863 12.109 -8.242 1 93.62 97 GLU A C 1
ATOM 708 O O . GLU A 1 97 ? 2.502 11.867 -9.398 1 93.62 97 GLU A O 1
ATOM 713 N N . GLU A 1 98 ? 3.801 11.516 -7.684 1 94.19 98 GLU A N 1
ATOM 714 C CA . GLU A 1 98 ? 4.637 10.57 -8.422 1 94.19 98 GLU A CA 1
ATOM 715 C C . GLU A 1 98 ? 4.105 9.148 -8.281 1 94.19 98 GLU A C 1
ATOM 717 O O . GLU A 1 98 ? 4.676 8.211 -8.852 1 94.19 98 GLU A O 1
ATOM 722 N N . GLU A 1 99 ? 3.082 8.969 -7.504 1 92.19 99 GLU A N 1
ATOM 723 C CA . GLU A 1 99 ? 2.42 7.684 -7.297 1 92.19 99 GLU A CA 1
ATOM 724 C C . GLU A 1 99 ? 3.387 6.652 -6.723 1 92.19 99 GLU A C 1
ATOM 726 O O . GLU A 1 99 ? 3.471 5.527 -7.227 1 92.19 99 GLU A O 1
ATOM 731 N N . VAL A 1 100 ? 4.156 7.125 -5.754 1 94.25 100 VAL A N 1
ATOM 732 C CA . VAL A 1 100 ? 5.051 6.223 -5.039 1 94.25 100 VAL A CA 1
ATOM 733 C C . VAL A 1 100 ? 4.66 6.172 -3.562 1 94.25 100 VAL A C 1
ATOM 735 O O . VAL A 1 100 ? 4.312 7.195 -2.971 1 94.25 100 VAL A O 1
ATOM 738 N N . SER A 1 101 ? 4.672 4.969 -3.012 1 95.12 101 SER A N 1
ATOM 739 C CA . SER A 1 101 ? 4.262 4.828 -1.618 1 95.12 101 SER A CA 1
ATOM 740 C C . SER A 1 101 ? 5.453 4.523 -0.717 1 95.12 101 SER A C 1
ATOM 742 O O . SER A 1 101 ? 5.32 4.492 0.508 1 95.12 101 SER A O 1
ATOM 744 N N . HIS A 1 102 ? 6.594 4.27 -1.324 1 96.44 102 HIS A N 1
ATOM 745 C CA . HIS A 1 102 ? 7.832 3.947 -0.622 1 96.44 102 HIS A CA 1
ATOM 746 C C . HIS A 1 102 ? 9.016 4.703 -1.217 1 96.44 102 HIS A C 1
ATOM 748 O O . HIS A 1 102 ? 9.242 4.66 -2.428 1 96.44 102 HIS A O 1
ATOM 754 N N . LEU A 1 103 ? 9.703 5.441 -0.386 1 97.62 103 LEU A N 1
ATOM 755 C CA . LEU A 1 103 ? 10.859 6.207 -0.827 1 97.62 103 LEU A CA 1
ATOM 756 C C . LEU A 1 103 ? 12.07 5.926 0.062 1 97.62 103 LEU A C 1
ATOM 758 O O . LEU A 1 103 ? 12.094 6.332 1.227 1 97.62 103 LEU A O 1
ATOM 762 N N . PRO A 1 104 ? 13.062 5.223 -0.457 1 98.06 104 PRO A N 1
ATOM 763 C CA . PRO A 1 104 ? 14.297 5.141 0.323 1 98.06 104 PRO A CA 1
ATOM 764 C C . PRO A 1 104 ? 14.875 6.512 0.666 1 98.06 104 PRO A C 1
ATOM 766 O O . PRO A 1 104 ? 14.797 7.441 -0.144 1 98.06 104 PRO A O 1
ATOM 769 N N . VAL A 1 105 ? 15.375 6.637 1.856 1 98.12 105 VAL A N 1
ATOM 770 C CA . VAL A 1 105 ? 16.016 7.859 2.328 1 98.12 105 VAL A CA 1
ATOM 771 C C . VAL A 1 105 ? 17.531 7.715 2.254 1 98.12 105 VAL A C 1
ATOM 773 O O . VAL A 1 105 ? 18.094 6.738 2.754 1 98.12 105 VAL A O 1
ATOM 776 N N . THR A 1 106 ? 18.141 8.664 1.602 1 97.38 106 THR A N 1
ATOM 777 C CA . THR A 1 106 ? 19.594 8.586 1.444 1 97.38 106 THR A CA 1
ATOM 778 C C . THR A 1 106 ? 20.266 9.805 2.068 1 97.38 106 THR A C 1
ATOM 780 O O . THR A 1 106 ? 19.719 10.906 2.045 1 97.38 106 THR A O 1
ATOM 783 N N . ASP A 1 107 ? 21.422 9.562 2.635 1 95.69 107 ASP A N 1
ATOM 784 C CA . ASP A 1 107 ? 22.188 10.672 3.178 1 95.69 107 ASP A CA 1
ATOM 785 C C . ASP A 1 107 ? 22.953 11.406 2.074 1 95.69 107 ASP A C 1
ATOM 787 O O . ASP A 1 107 ? 22.734 11.156 0.888 1 95.69 107 ASP A O 1
ATOM 791 N N . ALA A 1 108 ? 23.781 12.328 2.467 1 95.31 108 ALA A N 1
ATOM 792 C CA . ALA A 1 108 ? 24.484 13.195 1.528 1 95.31 108 ALA A CA 1
ATOM 793 C C . ALA A 1 108 ? 25.453 12.406 0.666 1 95.31 108 ALA A C 1
ATOM 795 O O . ALA A 1 108 ? 25.766 12.805 -0.456 1 95.31 108 ALA A O 1
ATOM 796 N N . ASP A 1 109 ? 25.906 11.219 1.098 1 93.81 109 ASP A N 1
ATOM 797 C CA . ASP A 1 109 ? 26.859 10.391 0.372 1 93.81 109 ASP A CA 1
ATOM 798 C C . ASP A 1 109 ? 26.125 9.367 -0.508 1 93.81 109 ASP A C 1
ATOM 800 O O . ASP A 1 109 ? 26.766 8.562 -1.184 1 93.81 109 ASP A O 1
ATOM 804 N N . GLY A 1 110 ? 24.797 9.398 -0.447 1 94.38 110 GLY A N 1
ATOM 805 C CA . GLY A 1 110 ? 24.016 8.5 -1.274 1 94.38 110 GLY A CA 1
ATOM 806 C C . GLY A 1 110 ? 23.734 7.164 -0.607 1 94.38 110 GLY A C 1
ATOM 807 O O . GLY A 1 110 ? 23.141 6.27 -1.216 1 94.38 110 GLY A O 1
ATOM 808 N N . ASN A 1 111 ? 24.156 7.074 0.672 1 94.31 111 ASN A N 1
ATOM 809 C CA . ASN A 1 111 ? 23.906 5.832 1.397 1 94.31 111 ASN A CA 1
ATOM 810 C C . ASN A 1 111 ? 22.469 5.766 1.919 1 94.31 111 ASN A C 1
ATOM 812 O O . ASN A 1 111 ? 21.938 6.766 2.398 1 94.31 111 ASN A O 1
ATOM 816 N N . GLY A 1 112 ? 21.906 4.57 1.766 1 95.62 112 GLY A N 1
ATOM 817 C CA . GLY A 1 112 ? 20.578 4.363 2.318 1 95.62 112 GLY A CA 1
ATOM 818 C C . GLY A 1 112 ? 20.562 4.371 3.836 1 95.62 112 GLY A C 1
ATOM 819 O O . GLY A 1 112 ? 21.297 3.613 4.477 1 95.62 112 GLY A O 1
ATOM 820 N N . VAL A 1 113 ? 19.719 5.242 4.43 1 95.25 113 VAL A N 1
ATOM 821 C CA . VAL A 1 113 ? 19.703 5.352 5.887 1 95.25 113 VAL A CA 1
ATOM 822 C C . VAL A 1 113 ? 18.328 4.98 6.426 1 95.25 113 VAL A C 1
ATOM 824 O O . VAL A 1 113 ? 18.141 4.887 7.641 1 95.25 113 VAL A O 1
ATOM 827 N N . GLY A 1 114 ? 17.359 4.781 5.621 1 95.94 114 GLY A N 1
ATOM 828 C CA . GLY A 1 114 ? 16.016 4.41 6.012 1 95.94 114 GLY A CA 1
ATOM 829 C C . GLY A 1 114 ? 15.039 4.391 4.848 1 95.94 114 GLY A C 1
ATOM 830 O O . GLY A 1 114 ? 15.453 4.355 3.686 1 95.94 114 GLY A O 1
ATOM 831 N N . ILE A 1 115 ? 13.789 4.332 5.109 1 97.5 115 ILE A N 1
ATOM 832 C CA . ILE A 1 115 ? 12.734 4.324 4.105 1 97.5 115 ILE A CA 1
ATOM 833 C C . ILE A 1 115 ? 11.523 5.09 4.629 1 97.5 115 ILE A C 1
ATOM 835 O O . ILE A 1 115 ? 11.164 4.977 5.805 1 97.5 115 ILE A O 1
ATOM 839 N N . LEU A 1 116 ? 10.984 5.961 3.818 1 97.5 116 LEU A N 1
ATOM 840 C CA . LEU A 1 116 ? 9.758 6.684 4.141 1 97.5 116 LEU A CA 1
ATOM 841 C C . LEU A 1 116 ? 8.57 6.113 3.373 1 97.5 116 LEU A C 1
ATOM 843 O O . LEU A 1 116 ? 8.641 5.93 2.156 1 97.5 116 LEU A O 1
ATOM 847 N N . THR A 1 117 ? 7.496 5.812 4.117 1 96.44 117 THR A N 1
ATOM 848 C CA . THR A 1 117 ? 6.293 5.281 3.488 1 96.44 117 THR A CA 1
ATOM 849 C C . THR A 1 117 ? 5.102 6.207 3.734 1 96.44 117 THR A C 1
ATOM 851 O O . THR A 1 117 ? 5.16 7.086 4.598 1 96.44 117 THR A O 1
ATOM 854 N N . THR A 1 118 ? 4.062 5.98 2.938 1 94.88 118 THR A N 1
ATOM 855 C CA . THR A 1 118 ? 2.848 6.758 3.16 1 94.88 118 THR A CA 1
ATOM 856 C C . THR A 1 118 ? 2.279 6.484 4.551 1 94.88 118 THR A C 1
ATOM 858 O O . THR A 1 118 ? 1.633 7.352 5.145 1 94.88 118 THR A O 1
ATOM 861 N N . THR A 1 119 ? 2.535 5.273 5.051 1 93.81 119 THR A N 1
ATOM 862 C CA . THR A 1 119 ? 2.137 4.969 6.422 1 93.81 119 THR A CA 1
ATOM 863 C C . THR A 1 119 ? 2.861 5.879 7.406 1 93.81 119 THR A C 1
ATOM 865 O O . THR A 1 119 ? 2.246 6.422 8.328 1 93.81 119 THR A O 1
ATOM 868 N N . ASP A 1 120 ? 4.141 6.047 7.23 1 94.62 120 ASP A N 1
ATOM 869 C CA . ASP A 1 120 ? 4.918 6.953 8.062 1 94.62 120 ASP A CA 1
ATOM 870 C C . ASP A 1 120 ? 4.355 8.367 8.016 1 94.62 120 ASP A C 1
ATOM 872 O O . ASP A 1 120 ? 4.246 9.039 9.039 1 94.62 120 ASP A O 1
ATOM 876 N N . VAL A 1 121 ? 4.059 8.797 6.773 1 94.75 121 VAL A N 1
ATOM 877 C CA . VAL A 1 121 ? 3.539 10.148 6.574 1 94.75 121 VAL A CA 1
ATOM 878 C C . VAL A 1 121 ? 2.193 10.289 7.281 1 94.75 121 VAL A C 1
ATOM 880 O O . VAL A 1 121 ? 1.962 11.273 7.992 1 94.75 121 VAL A O 1
ATOM 883 N N . THR A 1 122 ? 1.337 9.328 7.094 1 93.88 122 THR A N 1
ATOM 884 C CA . THR A 1 122 ? 0.021 9.328 7.723 1 93.88 122 THR A CA 1
ATOM 885 C C . THR A 1 122 ? 0.148 9.398 9.242 1 93.88 122 THR A C 1
ATOM 887 O O . THR A 1 122 ? -0.554 10.172 9.898 1 93.88 122 THR A O 1
ATOM 890 N N . GLU A 1 123 ? 0.974 8.609 9.734 1 93.31 123 GLU A N 1
ATOM 891 C CA . GLU A 1 123 ? 1.187 8.586 11.18 1 93.31 123 GLU A CA 1
ATOM 892 C C . GLU A 1 123 ?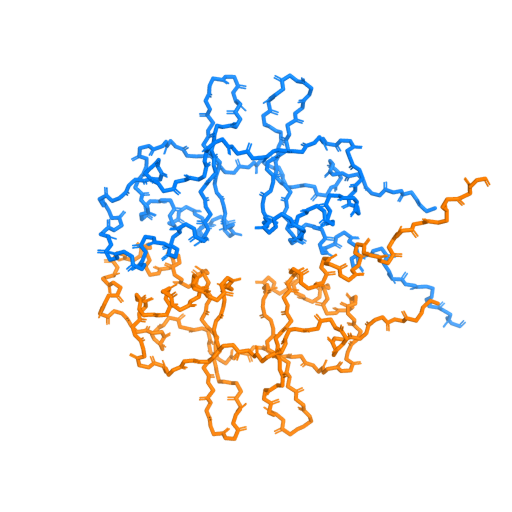 1.644 9.953 11.695 1 93.31 123 GLU A C 1
ATOM 894 O O . GLU A 1 123 ? 1.098 10.469 12.672 1 93.31 123 GLU A O 1
ATOM 899 N N . ALA A 1 124 ? 2.58 10.531 11.07 1 91.81 124 ALA A N 1
ATOM 900 C CA . ALA A 1 124 ? 3.17 11.797 11.508 1 91.81 124 ALA A CA 1
ATOM 901 C C . ALA A 1 124 ? 2.166 12.938 11.398 1 91.81 124 ALA A C 1
ATOM 903 O O . ALA A 1 124 ? 2.043 13.758 12.312 1 91.81 124 ALA A O 1
ATOM 904 N N . LEU A 1 125 ? 1.463 12.93 10.289 1 86.06 125 LEU A N 1
ATOM 905 C CA . LEU A 1 125 ? 0.593 14.07 10.031 1 86.06 125 LEU A CA 1
ATOM 906 C C . LEU A 1 125 ? -0.713 13.945 10.805 1 86.06 125 LEU A C 1
ATOM 908 O O . LEU A 1 125 ? -1.353 14.953 11.125 1 86.06 125 LEU A O 1
ATOM 912 N N . SER A 1 126 ? -1.148 12.727 11.016 1 85.62 126 SER A N 1
ATOM 913 C CA . SER A 1 126 ? -2.361 12.539 11.805 1 85.62 126 SER A CA 1
ATOM 914 C C . SER A 1 126 ? -2.121 12.875 13.273 1 85.62 126 SER A C 1
ATOM 916 O O . SER A 1 126 ? -3.062 13.195 14 1 85.62 126 SER A O 1
ATOM 918 N N . ALA A 1 127 ? -0.943 12.688 13.695 1 81 127 ALA A N 1
ATOM 919 C CA . ALA A 1 127 ? -0.574 13.031 15.07 1 81 127 ALA A CA 1
ATOM 920 C C . ALA A 1 127 ? -0.472 14.539 15.25 1 81 127 ALA A C 1
ATOM 922 O O . ALA A 1 127 ? -0.709 15.062 16.344 1 81 127 ALA A O 1
ATOM 923 N N . ALA A 1 128 ? -0.125 15.227 14.18 1 69.88 128 ALA A N 1
ATOM 924 C CA . ALA A 1 128 ? 0.063 16.672 14.25 1 69.88 128 ALA A CA 1
ATOM 925 C C . ALA A 1 128 ? -1.275 17.406 14.367 1 69.88 128 ALA A C 1
ATOM 927 O O . ALA A 1 128 ? -1.357 18.469 14.961 1 69.88 128 ALA A O 1
ATOM 928 N N . GLU A 1 129 ? -2.412 16.953 13.664 1 61.28 129 GLU A N 1
ATOM 929 C CA . GLU A 1 129 ? -3.705 17.641 13.688 1 61.28 129 GLU A CA 1
ATOM 930 C C . GLU A 1 129 ? -4.418 17.406 15.023 1 61.28 129 GLU A C 1
ATOM 932 O O . GLU A 1 129 ? -5.547 17.859 15.211 1 61.28 129 GLU A O 1
ATOM 937 N N . LEU A 1 130 ? -3.932 16.734 15.961 1 50.22 130 LEU A N 1
ATOM 938 C CA . LEU A 1 130 ? -4.656 16.734 17.234 1 50.22 130 LEU A CA 1
ATOM 939 C C . LEU A 1 130 ? -4.91 18.141 17.719 1 50.22 130 LEU A C 1
ATOM 941 O O . LEU A 1 130 ? -3.969 18.875 18.062 1 50.22 130 LEU A O 1
ATOM 945 N N . PRO A 1 131 ? -5.812 18.875 17.062 1 46.12 131 PRO A N 1
ATOM 946 C CA . PRO A 1 131 ? -6.168 20.109 17.766 1 46.12 131 PRO A CA 1
ATOM 947 C C . PRO A 1 131 ? -6.309 19.906 19.281 1 46.12 131 PRO A C 1
ATOM 949 O O . PRO A 1 131 ? -6.477 18.781 19.734 1 46.12 131 PRO A O 1
ATOM 952 N N . ALA A 1 132 ? -6.375 21.25 20.031 1 41.31 132 ALA A N 1
ATOM 953 C CA . ALA A 1 132 ? -6.707 21.812 21.344 1 41.31 132 ALA A CA 1
ATOM 954 C C . ALA A 1 132 ? -8.039 21.266 21.844 1 41.31 132 ALA A C 1
ATOM 956 O O . ALA A 1 132 ? -9.055 21.328 21.141 1 41.31 132 ALA A O 1
ATOM 957 N N . GLY A 1 133 ? -8.242 20.141 22.453 1 35.34 133 GLY A N 1
ATOM 958 C CA . GLY A 1 133 ? -9.305 20.125 23.453 1 35.34 133 GLY A CA 1
ATOM 959 C C . GLY A 1 133 ? -9.711 21.516 23.922 1 35.34 133 GLY A C 1
ATOM 960 O O . GLY A 1 133 ? -8.977 22.172 24.656 1 35.34 133 GLY A O 1
ATOM 961 N N . SER A 1 134 ? -10.234 22.438 23.156 1 34.06 134 SER A N 1
ATOM 962 C CA . SER A 1 134 ? -11.039 23.328 24 1 34.06 134 SER A CA 1
ATOM 963 C C . SER A 1 134 ? -11.922 22.531 24.953 1 34.06 134 SER A C 1
ATOM 965 O O . SER A 1 134 ? -12.797 21.781 24.516 1 34.06 134 SER A O 1
ATOM 967 N N . THR A 1 135 ? -11.406 22.031 26.047 1 27.64 135 THR A N 1
ATOM 968 C CA . THR A 1 135 ? -12.281 22.25 27.188 1 27.64 135 THR A CA 1
ATOM 969 C C . THR A 1 135 ? -12.938 23.625 27.125 1 27.64 135 THR A C 1
ATOM 971 O O . THR A 1 135 ? -12.297 24.609 26.734 1 27.64 135 THR A O 1
ATOM 974 N N . MET B 1 1 ? -9.906 25.625 11.766 1 47.09 1 MET B N 1
ATOM 975 C CA . MET B 1 1 ? -9.414 24.891 10.602 1 47.09 1 MET B CA 1
ATOM 976 C C . MET B 1 1 ? -10.297 23.688 10.297 1 47.09 1 MET B C 1
ATOM 978 O O . MET B 1 1 ? -10.68 22.953 11.203 1 47.09 1 MET B O 1
ATOM 982 N N . THR B 1 2 ? -11.141 23.75 9.32 1 61.97 2 THR B N 1
ATOM 983 C CA . THR B 1 2 ? -12.219 22.812 9.07 1 61.97 2 THR B CA 1
ATOM 984 C C . THR B 1 2 ? -11.664 21.406 8.867 1 61.97 2 THR B C 1
ATOM 986 O O . THR B 1 2 ? -10.648 21.219 8.188 1 61.97 2 THR B O 1
ATOM 989 N N . GLU B 1 3 ? -11.992 20.516 9.844 1 81.44 3 GLU B N 1
ATOM 990 C CA . GLU B 1 3 ? -11.539 19.125 9.82 1 81.44 3 GLU B CA 1
ATOM 991 C C . GLU B 1 3 ? -11.992 18.406 8.555 1 81.44 3 GLU B C 1
ATOM 993 O O . GLU B 1 3 ? -13.172 18.469 8.195 1 81.44 3 GLU B O 1
ATOM 998 N N . THR B 1 4 ? -11.117 18.031 7.672 1 91.38 4 THR B N 1
ATOM 999 C CA . THR B 1 4 ? -11.43 17.25 6.48 1 91.38 4 THR B CA 1
ATOM 1000 C C . THR B 1 4 ? -12.094 15.938 6.855 1 91.38 4 THR B C 1
ATOM 1002 O O . THR B 1 4 ? -11.648 15.25 7.781 1 91.38 4 THR B O 1
ATOM 1005 N N . LEU B 1 5 ? -13.266 15.68 6.254 1 96.06 5 LEU B N 1
ATOM 1006 C CA . LEU B 1 5 ? -13.977 14.438 6.508 1 96.06 5 LEU B CA 1
ATOM 1007 C C . LEU B 1 5 ? -13.578 13.359 5.5 1 96.06 5 LEU B C 1
ATOM 1009 O O . LEU B 1 5 ? -13.078 13.68 4.414 1 96.06 5 LEU B O 1
ATOM 1013 N N . VAL B 1 6 ? -13.828 12.078 5.859 1 97.44 6 VAL B N 1
ATOM 1014 C CA . VAL B 1 6 ? -13.492 10.922 5.031 1 97.44 6 VAL B CA 1
ATOM 1015 C C . VAL B 1 6 ? -14.133 11.07 3.652 1 97.44 6 VAL B C 1
ATOM 1017 O O . VAL B 1 6 ? -13.484 10.859 2.631 1 97.44 6 VAL B O 1
ATOM 1020 N N . LYS B 1 7 ? -15.375 11.547 3.559 1 96.88 7 LYS B N 1
ATOM 1021 C CA . LYS B 1 7 ? -16.109 11.641 2.295 1 96.88 7 LYS B CA 1
ATOM 1022 C C . LYS B 1 7 ? -15.445 12.641 1.352 1 96.88 7 LYS B C 1
ATOM 1024 O O . LYS B 1 7 ? -15.641 12.578 0.136 1 96.88 7 LYS B O 1
ATOM 1029 N N . GLU B 1 8 ? -14.672 13.516 1.854 1 96 8 GLU B N 1
ATOM 1030 C CA . GLU B 1 8 ? -14.031 14.547 1.049 1 96 8 GLU B CA 1
ATOM 1031 C C . GLU B 1 8 ? -12.703 14.055 0.478 1 96 8 GLU B C 1
ATOM 1033 O O . GLU B 1 8 ? -12.148 14.656 -0.443 1 96 8 GLU B O 1
ATOM 1038 N N . ALA B 1 9 ? -12.203 12.953 1.062 1 95.81 9 ALA B N 1
ATOM 1039 C CA . ALA B 1 9 ? -10.875 12.492 0.674 1 95.81 9 ALA B CA 1
ATOM 1040 C C . ALA B 1 9 ? -10.938 11.133 -0.013 1 95.81 9 ALA B C 1
ATOM 1042 O O . ALA B 1 9 ? -10.047 10.773 -0.781 1 95.81 9 ALA B O 1
ATOM 1043 N N . MET B 1 10 ? -11.992 10.43 0.251 1 96.75 10 MET B N 1
ATOM 1044 C CA . MET B 1 10 ? -12.07 9.047 -0.221 1 96.75 10 MET B CA 1
ATOM 1045 C C . MET B 1 10 ? -12.125 9 -1.744 1 96.75 10 MET B C 1
ATOM 1047 O O . MET B 1 10 ? -12.43 10 -2.395 1 96.75 10 MET B O 1
ATOM 1051 N N . THR B 1 11 ? -11.758 7.84 -2.262 1 94.62 11 THR B N 1
ATOM 1052 C CA . THR B 1 11 ? -11.883 7.562 -3.688 1 94.62 11 THR B CA 1
ATOM 1053 C C . THR B 1 11 ? -13.195 6.84 -3.984 1 94.62 11 THR B C 1
ATOM 1055 O O . THR B 1 11 ? -13.594 5.938 -3.242 1 94.62 11 THR B O 1
ATOM 1058 N N . THR B 1 12 ? -13.898 7.301 -4.961 1 91.69 12 THR B N 1
ATOM 1059 C CA . THR B 1 12 ? -15.133 6.676 -5.422 1 91.69 12 THR B CA 1
ATOM 1060 C C . THR B 1 12 ? -15.156 6.578 -6.945 1 91.69 12 THR B C 1
ATOM 1062 O O . THR B 1 12 ? -14.688 7.484 -7.637 1 91.69 12 THR B O 1
ATOM 1065 N N . PRO B 1 13 ? -15.656 5.395 -7.645 1 84.75 13 PRO B N 1
ATOM 1066 C CA . PRO B 1 13 ? -16.125 4.184 -6.961 1 84.75 13 PRO B CA 1
ATOM 1067 C C . PRO B 1 13 ? -14.969 3.271 -6.539 1 84.75 13 PRO B C 1
ATOM 1069 O O . PRO B 1 13 ? -13.812 3.525 -6.891 1 84.75 13 PRO B O 1
ATOM 1072 N N . MET B 1 14 ? -15.203 2.348 -5.629 1 90.38 14 MET B N 1
ATOM 1073 C CA . MET B 1 14 ? -14.203 1.328 -5.309 1 90.38 14 MET B CA 1
ATOM 1074 C C . MET B 1 14 ? -14.281 0.17 -6.301 1 90.38 14 MET B C 1
ATOM 1076 O O . MET B 1 14 ? -15.352 -0.143 -6.816 1 90.38 14 MET B O 1
ATOM 1080 N N . LEU B 1 15 ? -13.18 -0.444 -6.691 1 92.75 15 LEU B N 1
ATOM 1081 C CA . LEU B 1 15 ? -13.172 -1.634 -7.535 1 92.75 15 LEU B CA 1
ATOM 1082 C C . LEU B 1 15 ? -13.695 -2.846 -6.77 1 92.75 15 LEU B C 1
ATOM 1084 O O . LEU B 1 15 ? -13.297 -3.082 -5.629 1 92.75 15 LEU B O 1
ATOM 1088 N N . THR B 1 16 ? -14.617 -3.525 -7.363 1 94.81 16 THR B N 1
ATOM 1089 C CA . THR B 1 16 ? -15.188 -4.715 -6.746 1 94.81 16 THR B CA 1
ATOM 1090 C C . THR B 1 16 ? -15.039 -5.926 -7.664 1 94.81 16 THR B C 1
ATOM 1092 O O . THR B 1 16 ? -15.148 -5.805 -8.883 1 94.81 16 THR B O 1
ATOM 1095 N N . LEU B 1 17 ? -14.727 -7.047 -7.09 1 94.69 17 LEU B N 1
ATOM 1096 C CA . LEU B 1 17 ? -14.695 -8.312 -7.809 1 94.69 17 LEU B CA 1
ATOM 1097 C C . LEU B 1 17 ? -15.414 -9.406 -7.02 1 94.69 17 LEU B C 1
ATOM 1099 O O . LEU B 1 17 ? -15.641 -9.258 -5.816 1 94.69 17 LEU B O 1
ATOM 1103 N N . ASP B 1 18 ? -15.797 -10.422 -7.75 1 94.94 18 ASP B N 1
ATOM 1104 C CA . ASP B 1 18 ? -16.375 -11.609 -7.121 1 94.94 18 ASP B CA 1
ATOM 1105 C C . ASP B 1 18 ? -15.32 -12.422 -6.395 1 94.94 18 ASP B C 1
ATOM 1107 O O . ASP B 1 18 ? -14.18 -12.523 -6.855 1 94.94 18 ASP B O 1
ATOM 1111 N N . ALA B 1 19 ? -15.766 -13.078 -5.293 1 96.19 19 ALA B N 1
ATOM 1112 C CA . ALA B 1 19 ? -14.836 -13.867 -4.484 1 96.19 19 ALA B CA 1
ATOM 1113 C C . ALA B 1 19 ? -14.227 -15 -5.297 1 96.19 19 ALA B C 1
ATOM 1115 O O . ALA B 1 19 ? -13.172 -15.531 -4.934 1 96.19 19 ALA B O 1
ATOM 1116 N N . GLU B 1 20 ? -14.836 -15.367 -6.418 1 97.12 20 GLU B N 1
ATOM 1117 C CA . GLU B 1 20 ? -14.375 -16.5 -7.223 1 97.12 20 GLU B CA 1
ATOM 1118 C C . GLU B 1 20 ? -13.328 -16.062 -8.242 1 97.12 20 GLU B C 1
ATOM 1120 O O . GLU B 1 20 ? -12.672 -16.906 -8.859 1 97.12 20 GLU B O 1
ATOM 1125 N N . ALA B 1 21 ? -13.211 -14.742 -8.43 1 97.44 21 ALA B N 1
ATOM 1126 C CA . ALA B 1 21 ? -12.172 -14.273 -9.344 1 97.44 21 ALA B CA 1
ATOM 1127 C C . ALA B 1 21 ? -10.805 -14.812 -8.938 1 97.44 21 ALA B C 1
ATOM 1129 O O . ALA B 1 21 ? -10.523 -14.977 -7.746 1 97.44 21 ALA B O 1
ATOM 1130 N N . THR B 1 22 ? -9.945 -15.125 -9.93 1 98.38 22 THR B N 1
ATOM 1131 C CA . THR B 1 22 ? -8.609 -15.625 -9.625 1 98.38 22 THR B CA 1
ATOM 1132 C C . THR B 1 22 ? -7.68 -14.477 -9.227 1 98.38 22 THR B C 1
ATOM 1134 O O . THR B 1 22 ? -7.969 -13.312 -9.5 1 98.38 22 THR B O 1
ATOM 1137 N N . VAL B 1 23 ? -6.645 -14.836 -8.586 1 98.31 23 VAL B N 1
ATOM 1138 C CA . VAL B 1 23 ? -5.684 -13.844 -8.102 1 98.31 23 VAL B CA 1
ATOM 1139 C C . VAL B 1 23 ? -5.027 -13.148 -9.289 1 98.31 23 VAL B C 1
ATOM 1141 O O . VAL B 1 23 ? -4.758 -11.945 -9.242 1 98.31 23 VAL B O 1
ATOM 1144 N N . ASP B 1 24 ? -4.738 -13.867 -10.391 1 98.25 24 ASP B N 1
ATOM 1145 C CA . ASP B 1 24 ? -4.121 -13.219 -11.539 1 98.25 24 ASP B CA 1
ATOM 1146 C C . ASP B 1 24 ? -5.078 -12.219 -12.18 1 98.25 24 ASP B C 1
ATOM 1148 O O . ASP B 1 24 ? -4.668 -11.125 -12.57 1 98.25 24 ASP B O 1
ATOM 1152 N N . GLU B 1 25 ? -6.395 -12.578 -12.266 1 97.69 25 GLU B N 1
ATOM 1153 C CA . GLU B 1 25 ? -7.398 -11.641 -12.758 1 97.69 25 GLU B CA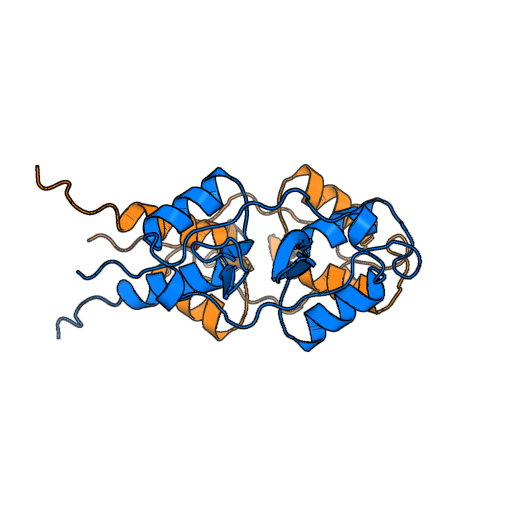 1
ATOM 1154 C C . GLU B 1 25 ? -7.461 -10.391 -11.883 1 97.69 25 GLU B C 1
ATOM 1156 O O . GLU B 1 25 ? -7.488 -9.266 -12.398 1 97.69 25 GLU B O 1
ATOM 1161 N N . ALA B 1 26 ? -7.527 -10.625 -10.602 1 97.94 26 ALA B N 1
ATOM 1162 C CA . ALA B 1 26 ? -7.566 -9.516 -9.648 1 97.94 26 ALA B CA 1
ATOM 1163 C C . ALA B 1 26 ? -6.328 -8.633 -9.789 1 97.94 26 ALA B C 1
ATOM 1165 O O . ALA B 1 26 ? -6.43 -7.406 -9.781 1 97.94 26 ALA B O 1
ATOM 1166 N N . SER B 1 27 ? -5.172 -9.25 -9.906 1 98.31 27 SER B N 1
ATOM 1167 C CA . SER B 1 27 ? -3.916 -8.516 -10.023 1 98.31 27 SER B CA 1
ATOM 1168 C C . SER B 1 27 ? -3.889 -7.664 -11.289 1 98.31 27 SER B C 1
ATOM 1170 O O . SER B 1 27 ? -3.486 -6.5 -11.25 1 98.31 27 SER B O 1
ATOM 1172 N N . ARG B 1 28 ? -4.352 -8.211 -12.359 1 97.62 28 ARG B N 1
ATOM 1173 C CA . ARG B 1 28 ? -4.426 -7.457 -13.609 1 97.62 28 ARG B CA 1
ATOM 1174 C C . ARG B 1 28 ? -5.371 -6.266 -13.469 1 97.62 28 ARG B C 1
ATOM 1176 O O . ARG B 1 28 ? -5.055 -5.164 -13.922 1 97.62 28 ARG B O 1
ATOM 1183 N N . GLY B 1 29 ? -6.484 -6.52 -12.93 1 96.19 29 GLY B N 1
ATOM 1184 C CA . GLY B 1 29 ? -7.438 -5.441 -12.711 1 96.19 29 GLY B CA 1
ATOM 1185 C C . GLY B 1 29 ? -6.883 -4.32 -11.859 1 96.19 29 GLY B C 1
ATOM 1186 O O . GLY B 1 29 ? -7.066 -3.143 -12.172 1 96.19 29 GLY B O 1
ATOM 1187 N N . MET B 1 30 ? -6.223 -4.652 -10.75 1 96.44 30 MET B N 1
ATOM 1188 C CA . MET B 1 30 ? -5.629 -3.654 -9.867 1 96.44 30 MET B CA 1
ATOM 1189 C C . MET B 1 30 ? -4.551 -2.855 -10.586 1 96.44 30 MET B C 1
ATOM 1191 O O . MET B 1 30 ? -4.496 -1.629 -10.477 1 96.44 30 MET B O 1
ATOM 1195 N N . LEU B 1 31 ? -3.748 -3.529 -11.391 1 96.06 31 LEU B N 1
ATOM 1196 C CA . LEU B 1 31 ? -2.695 -2.855 -12.141 1 96.06 31 LEU B CA 1
ATOM 1197 C C . LEU B 1 31 ? -3.287 -1.882 -13.156 1 96.06 31 LEU B C 1
ATOM 1199 O O . LEU B 1 31 ? -2.844 -0.736 -13.25 1 96.06 31 LEU B O 1
ATOM 1203 N N . GLU B 1 32 ? -4.262 -2.33 -13.867 1 94.94 32 GLU B N 1
ATOM 1204 C CA . GLU B 1 32 ? -4.906 -1.512 -14.891 1 94.94 32 GLU B CA 1
ATOM 1205 C C . GLU B 1 32 ? -5.539 -0.264 -14.273 1 94.94 32 GLU B C 1
ATOM 1207 O O . GLU B 1 32 ? -5.5 0.814 -14.875 1 94.94 32 GLU B O 1
ATOM 1212 N N . ALA B 1 33 ? -6.094 -0.413 -13.117 1 93.44 33 ALA B N 1
ATOM 1213 C CA . ALA B 1 33 ? -6.789 0.688 -12.461 1 93.44 33 ALA B CA 1
ATOM 1214 C C . ALA B 1 33 ? -5.824 1.532 -11.633 1 93.44 33 ALA B C 1
ATOM 1216 O O . ALA B 1 33 ? -6.191 2.598 -11.133 1 93.44 33 ALA B O 1
ATOM 1217 N N . GLY B 1 34 ? -4.586 1.073 -11.406 1 92.19 34 GLY B N 1
ATOM 1218 C CA . GLY B 1 34 ? -3.615 1.774 -10.578 1 92.19 34 GLY B CA 1
ATOM 1219 C C . GLY B 1 34 ? -3.967 1.755 -9.102 1 92.19 34 GLY B C 1
ATOM 1220 O O . GLY B 1 34 ? -3.799 2.758 -8.406 1 92.19 34 GLY B O 1
ATOM 1221 N N . ILE B 1 35 ? -4.605 0.718 -8.711 1 93.44 35 ILE B N 1
ATOM 1222 C CA . ILE B 1 35 ? -5.008 0.597 -7.316 1 93.44 35 ILE B CA 1
ATOM 1223 C C . ILE B 1 35 ? -4.422 -0.681 -6.723 1 93.44 35 ILE B C 1
ATOM 1225 O O . ILE B 1 35 ? -3.916 -1.538 -7.449 1 93.44 35 ILE B O 1
ATOM 1229 N N . LYS B 1 36 ? -4.48 -0.789 -5.34 1 94.69 36 LYS B N 1
ATOM 1230 C CA . LYS B 1 36 ? -3.824 -1.911 -4.676 1 94.69 36 LYS B CA 1
ATOM 1231 C C . LYS B 1 36 ? -4.812 -2.688 -3.809 1 94.69 36 LYS B C 1
ATOM 1233 O O . LYS B 1 36 ? -4.406 -3.453 -2.932 1 94.69 36 LYS B O 1
ATOM 1238 N N . SER B 1 37 ? -6.09 -2.441 -4.047 1 96.12 37 SER B N 1
ATOM 1239 C CA . SER B 1 37 ? -7.098 -3.176 -3.285 1 96.12 37 SER B CA 1
ATOM 1240 C C . SER B 1 37 ? -8.383 -3.35 -4.09 1 96.12 37 SER B C 1
ATOM 1242 O O . SER B 1 37 ? -8.648 -2.586 -5.02 1 96.12 37 SER B O 1
ATOM 1244 N N . LEU B 1 38 ? -9.039 -4.391 -3.764 1 96.44 38 LEU B N 1
ATOM 1245 C CA . LEU B 1 38 ? -10.383 -4.672 -4.273 1 96.44 38 LEU B CA 1
ATOM 1246 C C . LEU B 1 38 ? -11.32 -5.086 -3.145 1 96.44 38 LEU B C 1
ATOM 1248 O O . LEU B 1 38 ? -10.883 -5.703 -2.168 1 96.44 38 LEU B O 1
ATOM 1252 N N . VAL B 1 39 ? -12.562 -4.73 -3.32 1 97.31 39 VAL B N 1
ATOM 1253 C CA . VAL B 1 39 ? -13.547 -5.051 -2.295 1 97.31 39 VAL B CA 1
ATOM 1254 C C . VAL B 1 39 ? -14.516 -6.105 -2.822 1 97.31 39 VAL B C 1
ATOM 1256 O O . VAL B 1 39 ? -14.961 -6.031 -3.969 1 97.31 39 VAL B O 1
ATOM 1259 N N . VAL B 1 40 ? -14.711 -7.137 -2.047 1 96.5 40 VAL B N 1
ATOM 1260 C CA . VAL B 1 40 ? -15.758 -8.109 -2.342 1 96.5 40 VAL B CA 1
ATOM 1261 C C . VAL B 1 40 ? -17.062 -7.684 -1.688 1 96.5 40 VAL B C 1
ATOM 1263 O O . VAL B 1 40 ? -17.125 -7.496 -0.47 1 96.5 40 VAL B O 1
ATOM 1266 N N . VAL B 1 41 ? -18.078 -7.508 -2.518 1 94.31 41 VAL B N 1
ATOM 1267 C CA . VAL B 1 41 ? -19.344 -7.016 -2 1 94.31 41 VAL B CA 1
ATOM 1268 C C . VAL B 1 41 ? -20.406 -8.117 -2.08 1 94.31 41 VAL B C 1
ATOM 1270 O O . VAL B 1 41 ? -20.391 -8.922 -3.014 1 94.31 41 VAL B O 1
ATOM 1273 N N . GLY B 1 42 ? -21.125 -8.219 -0.987 1 88.94 42 GLY B N 1
ATOM 1274 C CA . GLY B 1 42 ? -22.266 -9.125 -0.956 1 88.94 42 GLY B CA 1
ATOM 1275 C C . GLY B 1 42 ? -23.547 -8.461 -1.407 1 88.94 42 GLY B C 1
ATOM 1276 O O . GLY B 1 42 ? -23.562 -7.672 -2.354 1 88.94 42 GLY B O 1
ATOM 1277 N N . GLU B 1 43 ? -24.641 -8.836 -0.672 1 81.38 43 GLU B N 1
ATOM 1278 C CA . GLU B 1 43 ? -25.953 -8.273 -0.942 1 81.38 43 GLU B CA 1
ATOM 1279 C C . GLU B 1 43 ? -25.969 -6.77 -0.677 1 81.38 43 GLU B C 1
ATOM 1281 O O . GLU B 1 43 ? -25.344 -6.293 0.27 1 81.38 43 GLU B O 1
ATOM 1286 N N . ALA B 1 44 ? -26.734 -6.035 -1.461 1 80 44 ALA B N 1
ATOM 1287 C CA . ALA B 1 44 ? -26.984 -4.605 -1.306 1 80 44 ALA B CA 1
ATOM 1288 C C . ALA B 1 44 ? -25.688 -3.816 -1.294 1 80 44 ALA B C 1
ATOM 1290 O O . ALA B 1 44 ? -25.531 -2.854 -0.536 1 80 44 ALA B O 1
ATOM 1291 N N . CYS B 1 45 ? -24.656 -4.277 -1.871 1 88 45 CYS B N 1
ATOM 1292 C CA . CYS B 1 45 ? -23.391 -3.57 -2.039 1 88 45 CYS B CA 1
ATOM 1293 C C . CYS B 1 45 ? -22.641 -3.455 -0.713 1 88 45 CYS B C 1
ATOM 1295 O O . CYS B 1 45 ? -21.922 -2.49 -0.488 1 88 45 CYS B O 1
ATOM 1297 N N . ARG B 1 46 ? -22.953 -4.367 0.183 1 94.19 46 ARG B N 1
ATOM 1298 C CA . ARG B 1 46 ? -22.281 -4.379 1.474 1 94.19 46 ARG B CA 1
ATOM 1299 C C . ARG B 1 46 ? -20.891 -5.008 1.357 1 94.19 46 ARG B C 1
ATOM 1301 O O . ARG B 1 46 ? -20.75 -6.137 0.881 1 94.19 46 ARG B O 1
ATOM 1308 N N . PRO B 1 47 ? -19.891 -4.258 1.816 1 96.69 47 PRO B N 1
ATOM 1309 C CA . PRO B 1 47 ? -18.547 -4.867 1.79 1 96.69 47 PRO B CA 1
ATOM 1310 C C . PRO B 1 47 ? -18.438 -6.082 2.705 1 96.69 47 PRO B C 1
ATOM 1312 O O . PRO B 1 47 ? -18.688 -5.98 3.908 1 96.69 47 PRO B O 1
ATOM 1315 N N . GLU B 1 48 ? -18.078 -7.191 2.129 1 96.38 48 GLU B N 1
ATOM 1316 C CA . GLU B 1 48 ? -17.953 -8.43 2.889 1 96.38 48 GLU B CA 1
ATOM 1317 C C . GLU B 1 48 ? -16.484 -8.797 3.109 1 96.38 48 GLU B C 1
ATOM 1319 O O . GLU B 1 48 ? -16.156 -9.531 4.039 1 96.38 48 GLU B O 1
ATOM 1324 N N . GLY B 1 49 ? -15.609 -8.406 2.252 1 97.56 49 GLY B N 1
ATOM 1325 C CA . GLY B 1 49 ? -14.188 -8.68 2.32 1 97.56 49 GLY B CA 1
ATOM 1326 C C . GLY B 1 49 ? -13.352 -7.738 1.473 1 97.56 49 GLY B C 1
ATOM 1327 O O . GLY B 1 49 ? -13.898 -6.953 0.695 1 97.56 49 GLY B O 1
ATOM 1328 N N . ILE B 1 50 ? -12.125 -7.762 1.686 1 98.19 50 ILE B N 1
ATOM 1329 C CA . ILE B 1 50 ? -11.203 -6.934 0.909 1 98.19 50 ILE B CA 1
ATOM 1330 C C . ILE B 1 50 ? -9.953 -7.738 0.557 1 98.19 50 ILE B C 1
ATOM 1332 O O . ILE B 1 50 ? -9.508 -8.57 1.345 1 98.19 50 ILE B O 1
ATOM 1336 N N . PHE B 1 51 ? -9.508 -7.656 -0.645 1 98.25 51 PHE B N 1
ATOM 1337 C CA . PHE B 1 51 ? -8.281 -8.25 -1.159 1 98.25 51 PHE B CA 1
ATOM 1338 C C . PHE B 1 51 ? -7.285 -7.176 -1.569 1 98.25 51 PHE B C 1
ATOM 1340 O O . PHE B 1 51 ? -7.609 -6.293 -2.363 1 98.25 51 PHE B O 1
ATOM 1347 N N . THR B 1 52 ? -6.094 -7.203 -0.946 1 97.06 52 THR B N 1
ATOM 1348 C CA . THR B 1 52 ? -5.105 -6.156 -1.183 1 97.06 52 THR B CA 1
ATOM 1349 C C . THR B 1 52 ? -3.799 -6.754 -1.7 1 97.06 52 THR B C 1
ATOM 1351 O O . THR B 1 52 ? -3.658 -7.977 -1.778 1 97.06 52 THR B O 1
ATOM 1354 N N . SER B 1 53 ? -2.912 -5.883 -2.074 1 95.62 53 SER B N 1
ATOM 1355 C CA . SER B 1 53 ? -1.588 -6.309 -2.518 1 95.62 53 SER B CA 1
ATOM 1356 C C . SER B 1 53 ? -0.878 -7.121 -1.442 1 95.62 53 SER B C 1
ATOM 1358 O O . SER B 1 53 ? -0.069 -8 -1.753 1 95.62 53 SER B O 1
ATOM 1360 N N . THR B 1 54 ? -1.182 -6.895 -0.182 1 94.81 54 THR B N 1
ATOM 1361 C CA . THR B 1 54 ? -0.632 -7.723 0.887 1 94.81 54 THR B CA 1
ATOM 1362 C C . THR B 1 54 ? -1.107 -9.164 0.754 1 94.81 54 THR B C 1
ATOM 1364 O O . THR B 1 54 ? -0.348 -10.102 1.015 1 94.81 54 THR B O 1
ATOM 1367 N N . ASP B 1 55 ? -2.301 -9.32 0.378 1 97.12 55 ASP B N 1
ATOM 1368 C CA . ASP B 1 55 ? -2.816 -10.672 0.164 1 97.12 55 ASP B CA 1
ATOM 1369 C C . ASP B 1 55 ? -2.092 -11.359 -0.992 1 97.12 55 ASP B C 1
ATOM 1371 O O . ASP B 1 55 ? -1.897 -12.578 -0.975 1 97.12 55 ASP B O 1
ATOM 1375 N N . VAL B 1 56 ? -1.768 -10.562 -1.978 1 97.75 56 VAL B N 1
ATOM 1376 C CA . VAL B 1 56 ? -1.002 -11.117 -3.086 1 97.75 56 VAL B CA 1
ATOM 1377 C C . VAL B 1 56 ? 0.363 -11.586 -2.588 1 97.75 56 VAL B C 1
ATOM 1379 O O . VAL B 1 56 ? 0.9 -12.586 -3.074 1 97.75 56 VAL B O 1
ATOM 1382 N N . LEU B 1 57 ? 0.933 -10.828 -1.64 1 97.19 57 LEU B N 1
ATOM 1383 C CA . LEU B 1 57 ? 2.176 -11.266 -1.018 1 97.19 57 LEU B CA 1
ATOM 1384 C C . LEU B 1 57 ? 2.025 -12.664 -0.431 1 97.19 57 LEU B C 1
ATOM 1386 O O . LEU B 1 57 ? 2.916 -13.508 -0.581 1 97.19 57 LEU B O 1
ATOM 1390 N N . GLN B 1 58 ? 0.936 -12.836 0.256 1 98 58 GLN B N 1
ATOM 1391 C CA . GLN B 1 58 ? 0.696 -14.133 0.876 1 98 58 GLN B CA 1
ATOM 1392 C C . GLN B 1 58 ? 0.584 -15.234 -0.176 1 98 58 GLN B C 1
ATOM 1394 O O . GLN B 1 58 ? 1.149 -16.312 -0.012 1 98 58 GLN B O 1
ATOM 1399 N N . VAL B 1 59 ? -0.15 -14.953 -1.253 1 98.25 59 VAL B N 1
ATOM 1400 C CA . VAL B 1 59 ? -0.29 -15.914 -2.342 1 98.25 59 VAL B CA 1
ATOM 1401 C C . VAL B 1 59 ? 1.087 -16.266 -2.896 1 98.25 59 VAL B C 1
ATOM 1403 O O . VAL B 1 59 ? 1.389 -17.438 -3.117 1 98.25 59 VAL B O 1
ATOM 1406 N N . ALA B 1 60 ? 1.875 -15.258 -3.146 1 98 60 ALA B N 1
ATOM 1407 C CA . ALA B 1 60 ? 3.219 -15.438 -3.689 1 98 60 ALA B CA 1
ATOM 1408 C C . ALA B 1 60 ? 4.09 -16.25 -2.734 1 98 60 ALA B C 1
ATOM 1410 O O . ALA B 1 60 ? 4.828 -17.141 -3.162 1 98 60 ALA B O 1
ATOM 1411 N N . ALA B 1 61 ? 4.023 -15.93 -1.442 1 97.69 61 ALA B N 1
ATOM 1412 C CA . ALA B 1 61 ? 4.805 -16.641 -0.433 1 97.69 61 ALA B CA 1
ATOM 1413 C C . ALA B 1 61 ? 4.414 -18.125 -0.381 1 97.69 61 ALA B C 1
ATOM 1415 O O . ALA B 1 61 ? 5.258 -18.984 -0.147 1 97.69 61 ALA B O 1
ATOM 1416 N N . ASP B 1 62 ? 3.162 -18.375 -0.574 1 97.19 62 ASP B N 1
ATOM 1417 C CA . ASP B 1 62 ? 2.641 -19.734 -0.535 1 97.19 62 ASP B CA 1
ATOM 1418 C C . ASP B 1 62 ? 3.02 -20.5 -1.798 1 97.19 62 ASP B C 1
ATOM 1420 O O . ASP B 1 62 ? 2.875 -21.734 -1.853 1 97.19 62 ASP B O 1
ATOM 1424 N N . GLY B 1 63 ? 3.43 -19.828 -2.762 1 95.38 63 GLY B N 1
ATOM 1425 C CA . GLY B 1 63 ? 3.746 -20.453 -4.035 1 95.38 63 GLY B CA 1
ATOM 1426 C C . GLY B 1 63 ? 2.523 -20.984 -4.754 1 95.38 63 GLY B C 1
ATOM 1427 O O . GLY B 1 63 ? 2.607 -22 -5.473 1 95.38 63 GLY B O 1
ATOM 1428 N N . ARG B 1 64 ? 1.416 -20.406 -4.43 1 96.12 64 ARG B N 1
ATOM 1429 C CA . ARG B 1 64 ? 0.173 -20.844 -5.059 1 96.12 64 ARG B CA 1
ATOM 1430 C C . ARG B 1 64 ? 0.012 -20.219 -6.441 1 96.12 64 ARG B C 1
ATOM 1432 O O . ARG B 1 64 ? 0.162 -19.016 -6.609 1 96.12 64 ARG B O 1
ATOM 1439 N N . PRO B 1 65 ? -0.279 -21.141 -7.453 1 96.69 65 PRO B N 1
ATOM 1440 C CA . PRO B 1 65 ? -0.529 -20.562 -8.773 1 96.69 65 PRO B CA 1
ATOM 1441 C C . PRO B 1 65 ? -1.676 -19.562 -8.773 1 96.69 65 PRO B C 1
ATOM 1443 O O . PRO B 1 65 ? -2.766 -19.859 -8.281 1 96.69 65 PRO B O 1
ATOM 1446 N N . THR B 1 66 ? -1.449 -18.406 -9.391 1 97.81 66 THR B N 1
ATOM 1447 C CA . THR B 1 66 ? -2.375 -17.281 -9.258 1 97.81 66 THR B CA 1
ATOM 1448 C C . THR B 1 66 ? -3.604 -17.484 -10.141 1 97.81 66 THR B C 1
ATOM 1450 O O . THR B 1 66 ? -4.625 -16.828 -9.953 1 97.81 66 THR B O 1
ATOM 1453 N N . ASP B 1 67 ? -3.498 -18.328 -11.141 1 97.19 67 ASP B N 1
ATOM 1454 C CA . ASP B 1 67 ? -4.656 -18.625 -11.969 1 97.19 67 ASP B CA 1
ATOM 1455 C C . ASP B 1 67 ? -5.539 -19.688 -11.32 1 97.19 67 ASP B C 1
ATOM 1457 O O . ASP B 1 67 ? -6.629 -19.984 -11.812 1 97.19 67 ASP B O 1
ATOM 1461 N N . GLU B 1 68 ? -5.109 -20.266 -10.188 1 97.38 68 GLU B N 1
ATOM 1462 C CA . GLU B 1 68 ? -5.871 -21.266 -9.461 1 97.38 68 GLU B CA 1
ATOM 1463 C C . GLU B 1 68 ? -6.387 -20.719 -8.133 1 97.38 68 GLU B C 1
ATOM 1465 O O . GLU B 1 68 ? -7.457 -21.125 -7.664 1 97.38 68 GLU B O 1
ATOM 1470 N N . ALA B 1 69 ? -5.613 -19.891 -7.48 1 97.75 69 ALA B N 1
ATOM 1471 C CA . ALA B 1 69 ? -6.031 -19.266 -6.23 1 97.75 69 ALA B CA 1
ATOM 1472 C C . ALA B 1 69 ? -7.129 -18.234 -6.473 1 97.75 69 ALA B C 1
ATOM 1474 O O . ALA B 1 69 ? -7.07 -17.484 -7.445 1 97.75 69 ALA B O 1
ATOM 1475 N N . THR B 1 70 ? -8.102 -18.219 -5.594 1 98.19 70 THR B N 1
ATOM 1476 C CA . THR B 1 70 ? -9.172 -17.234 -5.73 1 98.19 70 THR B CA 1
ATOM 1477 C C . THR B 1 70 ? -9.047 -16.156 -4.668 1 98.19 70 THR B C 1
ATOM 1479 O O . THR B 1 70 ? -8.414 -16.359 -3.629 1 98.19 70 THR B O 1
ATOM 1482 N N . ILE B 1 71 ? -9.602 -14.977 -4.961 1 97.25 71 ILE B N 1
ATOM 1483 C CA . ILE B 1 71 ? -9.547 -13.852 -4.039 1 97.25 71 ILE B CA 1
ATOM 1484 C C . ILE B 1 71 ? -10.281 -14.203 -2.748 1 97.25 71 ILE B C 1
ATOM 1486 O O . ILE B 1 71 ? -9.859 -13.805 -1.66 1 97.25 71 ILE B O 1
ATOM 1490 N N . GLY B 1 72 ? -11.281 -14.992 -2.859 1 97.44 72 GLY B N 1
ATOM 1491 C CA . GLY B 1 72 ? -12.039 -15.375 -1.681 1 97.44 72 GLY B CA 1
ATOM 1492 C C . GLY B 1 72 ? -11.227 -16.188 -0.692 1 97.44 72 GLY B C 1
ATOM 1493 O O . GLY B 1 72 ? -11.477 -16.141 0.514 1 97.44 72 GLY B O 1
ATOM 1494 N N . GLU B 1 73 ? -10.281 -16.969 -1.145 1 97.75 73 GLU B N 1
ATOM 1495 C CA . GLU B 1 73 ? -9.43 -17.812 -0.31 1 97.75 73 GLU B CA 1
ATOM 1496 C C . GLU B 1 73 ? -8.469 -16.969 0.521 1 97.75 73 GLU B C 1
ATOM 1498 O O . GLU B 1 73 ? -7.984 -17.406 1.565 1 97.75 73 GLU B O 1
ATOM 1503 N N . TYR B 1 74 ? -8.203 -15.734 0.071 1 98.06 74 TYR B N 1
ATOM 1504 C CA . TYR B 1 74 ? -7.105 -15 0.68 1 98.06 74 TYR B CA 1
ATOM 1505 C C . TYR B 1 74 ? -7.578 -13.656 1.219 1 98.06 74 TYR B C 1
ATOM 1507 O O . TYR B 1 74 ? -6.875 -13.008 1.998 1 98.06 74 TYR B O 1
ATOM 1515 N N . MET B 1 75 ? -8.781 -13.242 0.797 1 97.69 75 MET B N 1
ATOM 1516 C CA . MET B 1 75 ? -9.258 -11.93 1.221 1 97.69 75 MET B CA 1
ATOM 1517 C C . MET B 1 75 ? -9.43 -11.875 2.734 1 97.69 75 MET B C 1
ATOM 1519 O O . MET B 1 75 ? -9.578 -12.906 3.387 1 97.69 75 MET B O 1
ATOM 1523 N N . THR B 1 76 ? -9.297 -10.68 3.297 1 97.44 76 THR B N 1
ATOM 1524 C CA . THR B 1 76 ? -9.656 -10.453 4.691 1 97.44 76 THR B CA 1
ATOM 1525 C C . THR B 1 76 ? -11.172 -10.32 4.852 1 97.44 76 THR B C 1
ATOM 1527 O O . THR B 1 76 ? -11.805 -9.523 4.16 1 97.44 76 THR B O 1
ATOM 1530 N N . SER B 1 77 ? -11.703 -11.039 5.656 1 96.75 77 SER B N 1
ATOM 1531 C CA . SER B 1 77 ? -13.133 -11.039 5.953 1 96.75 77 SER B CA 1
ATOM 1532 C C . SER B 1 77 ? -13.398 -11.445 7.395 1 96.75 77 SER B C 1
ATOM 1534 O O . SER B 1 77 ? -12.781 -12.383 7.906 1 96.75 77 SER B O 1
ATOM 1536 N N . PRO B 1 78 ? -14.328 -10.711 8.18 1 95.94 78 PRO B N 1
ATOM 1537 C CA . PRO B 1 78 ? -15.031 -9.492 7.781 1 95.94 78 PRO B CA 1
ATOM 1538 C C . PRO B 1 78 ? -14.094 -8.297 7.613 1 95.94 78 PRO B C 1
ATOM 1540 O O . PRO B 1 78 ? -12.992 -8.297 8.164 1 95.94 78 PRO B O 1
ATOM 1543 N N . VAL B 1 79 ? -14.469 -7.379 6.691 1 96.94 79 VAL B N 1
ATOM 1544 C CA . VAL B 1 79 ? -13.625 -6.211 6.453 1 96.94 79 VAL B CA 1
ATOM 1545 C C . VAL B 1 79 ? -14.047 -5.07 7.379 1 96.94 79 VAL B C 1
ATOM 1547 O O . VAL B 1 79 ? -15.234 -4.875 7.633 1 96.94 79 VAL B O 1
ATOM 1550 N N . LYS B 1 80 ? -13.047 -4.336 7.918 1 97 80 LYS B N 1
ATOM 1551 C CA . LYS B 1 80 ? -13.312 -3.107 8.664 1 97 80 LYS B CA 1
ATOM 1552 C C . LYS B 1 80 ? -13.727 -1.976 7.727 1 97 80 LYS B C 1
ATOM 1554 O O . LYS B 1 80 ? -13.18 -1.84 6.633 1 97 80 LYS B O 1
ATOM 1559 N N . THR B 1 81 ? -14.672 -1.185 8.172 1 97.81 81 THR B N 1
ATOM 1560 C CA . THR B 1 81 ? -15.141 -0.058 7.375 1 97.81 81 THR B CA 1
ATOM 1561 C C . THR B 1 81 ? -15.109 1.232 8.188 1 97.81 81 THR B C 1
ATOM 1563 O O . THR B 1 81 ? -14.805 1.212 9.383 1 97.81 81 THR B O 1
ATOM 1566 N N . VAL B 1 82 ? -15.367 2.311 7.543 1 98.12 82 VAL B N 1
ATOM 1567 C CA . VAL B 1 82 ? -15.375 3.598 8.227 1 98.12 82 VAL B CA 1
ATOM 1568 C C . VAL B 1 82 ? -16.547 4.441 7.73 1 98.12 82 VAL B C 1
ATOM 1570 O O . VAL B 1 82 ? -16.969 4.312 6.578 1 98.12 82 VAL B O 1
ATOM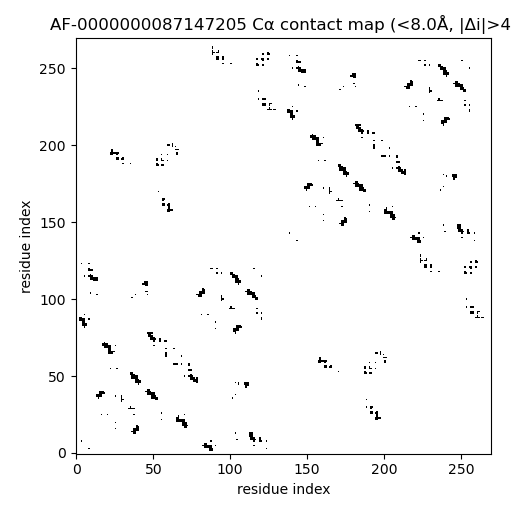 1573 N N . ASP B 1 83 ? -17.016 5.297 8.602 1 98.06 83 ASP B N 1
ATOM 1574 C CA . ASP B 1 83 ? -18.109 6.223 8.289 1 98.06 83 ASP B CA 1
ATOM 1575 C C . ASP B 1 83 ? -17.594 7.414 7.484 1 98.06 83 ASP B C 1
ATOM 1577 O O . ASP B 1 83 ? -16.531 7.965 7.781 1 98.06 83 ASP B O 1
ATOM 1581 N N . PRO B 1 84 ? -18.406 7.844 6.434 1 97.5 84 PRO B N 1
ATOM 1582 C CA . PRO B 1 84 ? -17.953 8.945 5.586 1 97.5 84 PRO B CA 1
ATOM 1583 C C . PRO B 1 84 ? -17.844 10.266 6.344 1 97.5 84 PRO B C 1
ATOM 1585 O O . PRO B 1 84 ? -17.172 11.195 5.891 1 97.5 84 PRO B O 1
ATOM 1588 N N . ASP B 1 85 ? -18.453 10.352 7.5 1 97.19 85 ASP B N 1
ATOM 1589 C CA . ASP B 1 85 ? -18.5 11.617 8.219 1 97.19 85 ASP B CA 1
ATOM 1590 C C . ASP B 1 85 ? -17.469 11.648 9.344 1 97.19 85 ASP B C 1
ATOM 1592 O O . ASP B 1 85 ? -17.438 12.586 10.148 1 97.19 85 ASP B O 1
ATOM 1596 N N . THR B 1 86 ? -16.656 10.617 9.398 1 95.94 86 THR B N 1
ATOM 1597 C CA . THR B 1 86 ? -15.578 10.578 10.383 1 95.94 86 THR B CA 1
ATOM 1598 C C . THR B 1 86 ? -14.445 11.523 9.992 1 95.94 86 THR B C 1
ATOM 1600 O O . THR B 1 86 ? -14.195 11.734 8.805 1 95.94 86 THR B O 1
ATOM 1603 N N . SER B 1 87 ? -13.789 12.156 10.953 1 94.62 87 SER B N 1
ATOM 1604 C CA . SER B 1 87 ? -12.641 13.008 10.703 1 94.62 87 SER B CA 1
ATOM 1605 C C . SER B 1 87 ? -11.484 12.219 10.094 1 94.62 87 SER B C 1
ATOM 1607 O O . SER B 1 87 ? -11.203 11.094 10.523 1 94.62 87 SER B O 1
ATOM 1609 N N . LEU B 1 88 ? -10.875 12.828 9.086 1 94.06 88 LEU B N 1
ATOM 1610 C CA . LEU B 1 88 ? -9.781 12.172 8.367 1 94.06 88 LEU B CA 1
ATOM 1611 C C . LEU B 1 88 ? -8.602 11.914 9.297 1 94.06 88 LEU B C 1
ATOM 1613 O O . LEU B 1 88 ? -7.957 10.867 9.211 1 94.06 88 LEU B O 1
ATOM 1617 N N . SER B 1 89 ? -8.281 12.844 10.156 1 91.81 89 SER B N 1
ATOM 1618 C CA . SER B 1 89 ? -7.148 12.68 11.07 1 91.81 89 SER B CA 1
ATOM 1619 C C . SER B 1 89 ? -7.363 11.5 12 1 91.81 89 SER B C 1
ATOM 1621 O O . SER B 1 89 ? -6.438 10.727 12.258 1 91.81 89 SER B O 1
ATOM 1623 N N . SER B 1 90 ? -8.586 11.359 12.516 1 93.25 90 SER B N 1
ATOM 1624 C CA . SER B 1 90 ? -8.914 10.234 13.391 1 93.25 90 SER B CA 1
ATOM 1625 C C . SER B 1 90 ? -8.773 8.906 12.656 1 93.25 90 SER B C 1
ATOM 1627 O O . SER B 1 90 ? -8.25 7.941 13.203 1 93.25 90 SER B O 1
ATOM 1629 N N . VAL B 1 91 ? -9.211 8.914 11.445 1 96.06 91 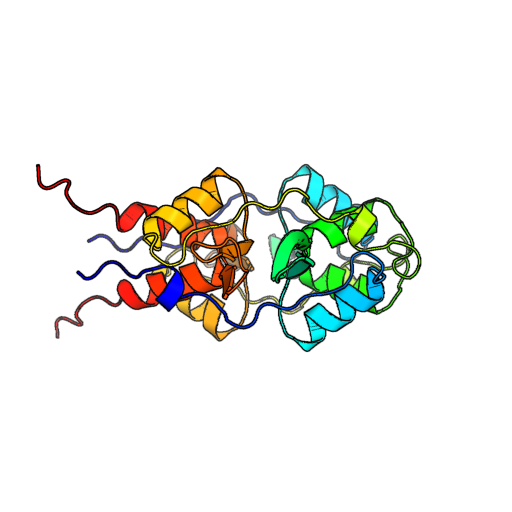VAL B N 1
ATOM 1630 C CA . VAL B 1 91 ? -9.164 7.68 10.672 1 96.06 91 VAL B CA 1
ATOM 1631 C C . VAL B 1 91 ? -7.723 7.352 10.297 1 96.06 91 VAL B C 1
ATOM 1633 O O . VAL B 1 91 ? -7.332 6.18 10.273 1 96.06 91 VAL B O 1
ATOM 1636 N N . GLY B 1 92 ? -6.945 8.383 9.953 1 94.88 92 GLY B N 1
ATOM 1637 C CA . GLY B 1 92 ? -5.531 8.156 9.688 1 94.88 92 GLY B CA 1
ATOM 1638 C C . GLY B 1 92 ? -4.816 7.457 10.828 1 94.88 92 GLY B C 1
ATOM 1639 O O . GLY B 1 92 ? -4.07 6.5 10.609 1 94.88 92 GLY B O 1
ATOM 1640 N N . ARG B 1 93 ? -5.094 7.871 12.055 1 93.69 93 ARG B N 1
ATOM 1641 C CA . ARG B 1 93 ? -4.508 7.25 13.242 1 93.69 93 ARG B CA 1
ATOM 1642 C C . ARG B 1 93 ? -4.98 5.809 13.391 1 93.69 93 ARG B C 1
ATOM 1644 O O . ARG B 1 93 ? -4.188 4.918 13.703 1 93.69 93 ARG B O 1
ATOM 1651 N N . ARG B 1 94 ? -6.219 5.652 13.18 1 95.44 94 ARG B N 1
ATOM 1652 C CA . ARG B 1 94 ? -6.793 4.312 13.266 1 95.44 94 ARG B CA 1
ATOM 1653 C C . ARG B 1 94 ? -6.133 3.373 12.258 1 95.44 94 ARG B C 1
ATOM 1655 O O . ARG B 1 94 ? -5.836 2.221 12.578 1 95.44 94 ARG B O 1
ATOM 1662 N N . MET B 1 95 ? -5.914 3.852 11.047 1 96.38 95 MET B N 1
ATOM 1663 C CA . MET B 1 95 ? -5.301 3.0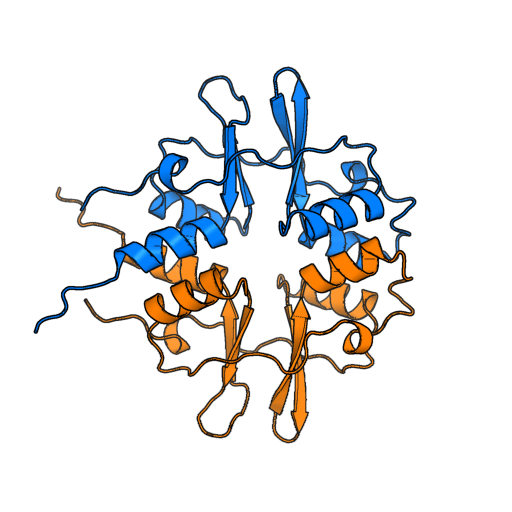51 9.992 1 96.38 95 MET B CA 1
ATOM 1664 C C . MET B 1 95 ? -3.895 2.615 10.391 1 96.38 95 MET B C 1
ATOM 1666 O O . MET B 1 95 ? -3.514 1.461 10.18 1 96.38 95 MET B O 1
ATOM 1670 N N . VAL B 1 96 ? -3.193 3.521 10.977 1 93.44 96 VAL B N 1
ATOM 1671 C CA . VAL B 1 96 ? -1.838 3.219 11.43 1 93.44 96 VAL B CA 1
ATOM 1672 C C . VAL B 1 96 ? -1.888 2.209 12.57 1 93.44 96 VAL B C 1
ATOM 1674 O O . VAL B 1 96 ? -1.186 1.195 12.547 1 93.44 96 VAL B O 1
ATOM 1677 N N . GLU B 1 97 ? -2.736 2.422 13.555 1 93.69 97 GLU B N 1
ATOM 1678 C CA . GLU B 1 97 ? -2.855 1.579 14.734 1 93.69 97 GLU B CA 1
ATOM 1679 C C . GLU B 1 97 ? -3.309 0.169 14.367 1 93.69 97 GLU B C 1
ATOM 1681 O O . GLU B 1 97 ? -2.803 -0.813 14.914 1 93.69 97 GLU B O 1
ATOM 1686 N N . GLU B 1 98 ? -4.164 0.089 13.477 1 94.19 98 GLU B N 1
ATOM 1687 C CA . GLU B 1 98 ? -4.742 -1.2 13.102 1 94.19 98 GLU B CA 1
ATOM 1688 C C . GLU B 1 98 ? -3.973 -1.833 11.945 1 94.19 98 GLU B C 1
ATOM 1690 O O . GLU B 1 98 ? -4.305 -2.934 11.508 1 94.19 98 GLU B O 1
ATOM 1695 N N . GLU B 1 99 ? -3.012 -1.128 11.43 1 92.31 99 GLU B N 1
ATOM 1696 C CA . GLU B 1 99 ? -2.146 -1.599 10.352 1 92.31 99 GLU B CA 1
ATOM 1697 C C . GLU B 1 99 ? -2.955 -1.931 9.102 1 92.31 99 GLU B C 1
ATOM 1699 O O . GLU B 1 99 ? -2.787 -3.002 8.516 1 92.31 99 GLU B O 1
ATOM 1704 N N . VAL B 1 100 ? -3.887 -1.025 8.812 1 94.25 100 VAL B N 1
ATOM 1705 C CA . VAL B 1 100 ? -4.668 -1.155 7.582 1 94.25 100 VAL B CA 1
ATOM 1706 C C . VAL B 1 100 ? -4.414 0.049 6.68 1 94.25 100 VAL B C 1
ATOM 1708 O O . VAL B 1 100 ? -4.316 1.182 7.156 1 94.25 100 VAL B O 1
ATOM 1711 N N . SER B 1 101 ? -4.23 -0.223 5.402 1 95.06 101 SER B N 1
ATOM 1712 C CA . SER B 1 101 ? -3.934 0.871 4.484 1 95.06 101 SER B CA 1
ATOM 1713 C C . SER B 1 101 ? -5.129 1.18 3.588 1 95.06 101 SER B C 1
ATOM 1715 O O . SER B 1 101 ? -5.105 2.15 2.828 1 95.06 101 SER B O 1
ATOM 1717 N N . HIS B 1 102 ? -6.141 0.345 3.652 1 96.44 102 HIS B N 1
ATOM 1718 C CA . HIS B 1 102 ? -7.352 0.479 2.854 1 96.44 102 HIS B CA 1
ATOM 1719 C C . HIS B 1 102 ? -8.602 0.234 3.699 1 96.44 102 HIS B C 1
ATOM 1721 O O . HIS B 1 102 ? -8.703 -0.791 4.375 1 96.44 102 HIS B O 1
ATOM 1727 N N . LEU B 1 103 ? -9.492 1.193 3.703 1 97.62 103 LEU B N 1
ATOM 1728 C CA . LEU B 1 103 ? -10.734 1.081 4.465 1 97.62 103 LEU B CA 1
ATOM 1729 C C . LEU B 1 103 ? -11.938 1.394 3.586 1 97.62 103 LEU B C 1
ATOM 1731 O O . LEU B 1 103 ? -12.141 2.543 3.191 1 97.62 103 LEU B O 1
ATOM 1735 N N . PRO B 1 104 ? -12.727 0.386 3.27 1 98.06 104 PRO B N 1
ATOM 1736 C CA . PRO B 1 104 ? -13.992 0.724 2.615 1 98.06 104 PRO B CA 1
ATOM 1737 C C . PRO B 1 104 ? -14.844 1.692 3.436 1 98.06 104 PRO B C 1
ATOM 1739 O O . PRO B 1 104 ? -14.859 1.613 4.668 1 98.06 104 PRO B O 1
ATOM 1742 N N . VAL B 1 105 ? -15.461 2.609 2.762 1 98.12 105 VAL B N 1
ATOM 1743 C CA . VAL B 1 105 ? -16.359 3.582 3.383 1 98.12 105 VAL B CA 1
ATOM 1744 C C . VAL B 1 105 ? -17.812 3.16 3.172 1 98.12 105 VAL B C 1
ATOM 1746 O O . VAL B 1 105 ? -18.219 2.877 2.045 1 98.12 105 VAL B O 1
ATOM 1749 N N . THR B 1 106 ? -18.516 3.09 4.262 1 97.38 106 THR B N 1
ATOM 1750 C CA . THR B 1 106 ? -19.906 2.654 4.164 1 97.38 106 THR B CA 1
ATOM 1751 C C . THR B 1 106 ? -20.859 3.734 4.684 1 97.38 106 THR B C 1
ATOM 1753 O O . THR B 1 106 ? -20.516 4.465 5.613 1 97.38 106 THR B O 1
ATOM 1756 N N . ASP B 1 107 ? -21.984 3.828 4.039 1 95.69 107 ASP B N 1
ATOM 1757 C CA . ASP B 1 107 ? -23 4.766 4.52 1 95.69 107 ASP B CA 1
ATOM 1758 C C . ASP B 1 107 ? -23.766 4.18 5.699 1 95.69 107 ASP B C 1
ATOM 1760 O O . ASP B 1 107 ? -23.391 3.139 6.242 1 95.69 107 ASP B O 1
ATOM 1764 N N . ALA B 1 108 ? -24.797 4.871 6.117 1 95.38 108 ALA B N 1
ATOM 1765 C CA . ALA B 1 108 ? -25.547 4.508 7.312 1 95.38 108 ALA B CA 1
ATOM 1766 C C . ALA B 1 108 ? -26.266 3.18 7.117 1 95.38 108 ALA B C 1
ATOM 1768 O O . ALA B 1 108 ? -26.547 2.471 8.086 1 95.38 108 ALA B O 1
ATOM 1769 N N . ASP B 1 109 ? -26.531 2.746 5.895 1 93.88 109 ASP B N 1
ATOM 1770 C CA . ASP B 1 109 ? -27.234 1.509 5.59 1 93.88 109 ASP B CA 1
ATOM 1771 C C . ASP B 1 109 ? -26.266 0.353 5.383 1 93.88 109 ASP B C 1
ATOM 1773 O O . ASP B 1 109 ? -26.672 -0.771 5.09 1 93.88 109 ASP B O 1
ATOM 1777 N N . GLY B 1 110 ? -24.969 0.668 5.484 1 94.44 110 GLY B N 1
ATOM 1778 C CA . GLY B 1 110 ? -23.953 -0.365 5.344 1 94.44 110 GLY B CA 1
ATOM 1779 C C . GLY B 1 110 ? -23.5 -0.567 3.908 1 94.44 110 GLY B C 1
ATOM 1780 O O . GLY B 1 110 ? -22.703 -1.46 3.625 1 94.44 110 GLY B O 1
ATOM 1781 N N . ASN B 1 111 ? -24.016 0.319 3.027 1 94.38 111 ASN B N 1
ATOM 1782 C CA . ASN B 1 111 ? -23.609 0.214 1.629 1 94.38 111 ASN B CA 1
ATOM 1783 C C . ASN B 1 111 ? -22.234 0.852 1.389 1 94.38 111 ASN B C 1
ATOM 1785 O O . ASN B 1 111 ? -21.938 1.917 1.935 1 94.38 111 ASN B O 1
ATOM 1789 N N . GLY B 1 112 ? -21.469 0.124 0.584 1 95.62 112 GLY B N 1
ATOM 1790 C CA . GLY B 1 112 ? -20.172 0.687 0.208 1 95.62 112 GLY B CA 1
ATOM 1791 C C . GLY B 1 112 ? -20.297 1.894 -0.704 1 95.62 112 GLY B C 1
ATOM 1792 O O . GLY B 1 112 ? -20.938 1.823 -1.753 1 95.62 112 GLY B O 1
ATOM 1793 N N . VAL B 1 113 ? -19.688 3.025 -0.292 1 95.25 113 VAL B N 1
ATOM 1794 C CA . VAL B 1 113 ? -19.828 4.238 -1.09 1 95.25 113 VAL B CA 1
ATOM 1795 C C . VAL B 1 113 ? -18.469 4.703 -1.584 1 95.25 113 VAL B C 1
ATOM 1797 O O . VAL B 1 113 ? -18.375 5.645 -2.373 1 95.25 113 VAL B O 1
ATOM 1800 N N . GLY B 1 114 ? -17.406 4.133 -1.173 1 96 114 GLY B N 1
ATOM 1801 C CA . GLY B 1 114 ? -16.047 4.473 -1.578 1 96 114 GLY B CA 1
ATOM 1802 C C . GLY B 1 114 ? -14.992 3.721 -0.798 1 96 114 GLY B C 1
ATOM 1803 O O . GLY B 1 114 ? -15.281 2.711 -0.155 1 96 114 GLY B O 1
ATOM 1804 N N . ILE B 1 115 ? -13.789 4.113 -0.889 1 97.44 115 ILE B N 1
ATOM 1805 C CA . ILE B 1 115 ? -12.656 3.512 -0.19 1 97.44 115 ILE B CA 1
ATOM 1806 C C . ILE B 1 115 ? -11.656 4.598 0.209 1 97.44 115 ILE B C 1
ATOM 1808 O O . ILE B 1 115 ? -11.398 5.523 -0.564 1 97.44 115 ILE B O 1
ATOM 1812 N N . LEU B 1 116 ? -11.211 4.574 1.429 1 97.5 116 LEU B N 1
ATOM 1813 C CA . LEU B 1 116 ? -10.18 5.477 1.917 1 97.5 116 LEU B CA 1
ATOM 1814 C C . LEU B 1 116 ? -8.836 4.758 2.047 1 97.5 116 LEU B C 1
ATOM 1816 O O . LEU B 1 116 ? -8.766 3.678 2.639 1 97.5 116 LEU B O 1
ATOM 1820 N N . THR B 1 117 ? -7.805 5.355 1.461 1 96.38 117 THR B N 1
ATOM 1821 C CA . THR B 1 117 ? -6.473 4.77 1.543 1 96.38 117 THR B CA 1
ATOM 1822 C C . THR B 1 117 ? -5.504 5.723 2.234 1 96.38 117 THR B C 1
ATOM 1824 O O . THR B 1 117 ? -5.801 6.906 2.396 1 96.38 117 THR B O 1
ATOM 1827 N N . THR B 1 118 ? -4.371 5.168 2.629 1 94.88 118 THR B N 1
ATOM 1828 C CA . THR B 1 118 ? -3.344 6.02 3.217 1 94.88 118 THR B CA 1
ATOM 1829 C C . THR B 1 118 ? -2.859 7.059 2.209 1 94.88 118 THR B C 1
ATOM 1831 O O . THR B 1 118 ? -2.439 8.148 2.59 1 94.88 118 THR B O 1
ATOM 1834 N N . THR B 1 119 ? -2.936 6.695 0.929 1 93.81 119 THR B N 1
ATOM 1835 C CA . THR B 1 119 ? -2.611 7.668 -0.106 1 93.81 119 THR B CA 1
ATOM 1836 C C . THR B 1 119 ? -3.576 8.852 -0.059 1 93.81 119 THR B C 1
ATOM 1838 O O . THR B 1 119 ? -3.156 10.008 -0.134 1 93.81 119 THR B O 1
ATOM 1841 N N . ASP B 1 120 ? -4.84 8.57 0.065 1 94.62 120 ASP B N 1
ATOM 1842 C CA . ASP B 1 120 ? -5.84 9.625 0.198 1 94.62 120 ASP B CA 1
ATOM 1843 C C . ASP B 1 120 ? -5.543 10.516 1.399 1 94.62 120 ASP B C 1
ATOM 1845 O O . ASP B 1 120 ? -5.652 11.742 1.31 1 94.62 120 ASP B O 1
ATOM 1849 N N . VAL B 1 121 ? -5.227 9.836 2.518 1 94.81 121 VAL B N 1
ATOM 1850 C CA . VAL B 1 121 ? -4.949 10.562 3.75 1 94.81 121 VAL B CA 1
ATOM 1851 C C . VAL B 1 121 ? -3.719 11.453 3.561 1 94.81 121 VAL B C 1
ATOM 1853 O O . VAL B 1 121 ? -3.732 12.625 3.924 1 94.81 121 VAL B O 1
ATOM 1856 N N . THR B 1 122 ? -2.688 10.891 2.994 1 93.81 122 THR B N 1
ATOM 1857 C CA . THR B 1 122 ? -1.455 11.625 2.736 1 93.81 122 THR B CA 1
ATOM 1858 C C . THR B 1 122 ? -1.727 12.844 1.858 1 93.81 122 THR B C 1
ATOM 1860 O O . THR B 1 122 ? -1.239 13.945 2.141 1 93.81 122 THR B O 1
ATOM 1863 N N . GLU B 1 123 ? -2.443 12.625 0.857 1 93.19 123 GLU B N 1
ATOM 1864 C CA . GLU B 1 123 ? -2.773 13.719 -0.056 1 93.19 123 GLU B CA 1
ATOM 1865 C C . GLU B 1 123 ? -3.514 14.836 0.668 1 93.19 123 GLU B C 1
ATOM 1867 O O . GLU B 1 123 ? -3.156 16.016 0.537 1 93.19 123 GLU B O 1
ATOM 1872 N N . ALA B 1 124 ? -4.473 14.516 1.42 1 91.69 124 ALA B N 1
ATOM 1873 C CA . ALA B 1 124 ? -5.32 15.5 2.096 1 91.69 124 ALA B CA 1
ATOM 1874 C C . ALA B 1 124 ? -4.531 16.266 3.158 1 91.69 124 ALA B C 1
ATOM 1876 O O . ALA B 1 124 ? -4.645 17.484 3.262 1 91.69 124 ALA B O 1
ATOM 1877 N N . LEU B 1 125 ? -3.742 15.5 3.885 1 86 125 LEU B N 1
ATOM 1878 C CA . LEU B 1 125 ? -3.068 16.125 5.02 1 86 125 LEU B CA 1
ATOM 1879 C C . LEU B 1 125 ? -1.842 16.906 4.562 1 86 125 LEU B C 1
ATOM 1881 O O . LEU B 1 125 ? -1.425 17.859 5.227 1 86 125 LEU B O 1
ATOM 1885 N N . SER B 1 126 ? -1.219 16.438 3.514 1 85.81 126 SER B N 1
ATOM 1886 C CA . SER B 1 126 ? -0.07 17.172 2.994 1 85.81 126 SER B CA 1
ATOM 1887 C C . SER B 1 126 ? -0.499 18.5 2.352 1 85.81 126 SER B C 1
ATOM 1889 O O . SER B 1 126 ? 0.298 19.422 2.246 1 85.81 126 SER B O 1
ATOM 1891 N N . ALA B 1 127 ? -1.655 18.5 1.839 1 81 127 ALA B N 1
ATOM 1892 C CA . ALA B 1 127 ? -2.205 19.719 1.248 1 81 127 ALA B CA 1
ATOM 1893 C C . ALA B 1 127 ? -2.594 20.719 2.328 1 81 127 ALA B C 1
ATOM 1895 O O . ALA B 1 127 ? -2.553 21.938 2.1 1 81 127 ALA B O 1
ATOM 1896 N N . ALA B 1 128 ? -2.957 20.203 3.486 1 70.12 128 ALA B N 1
ATOM 1897 C CA . ALA B 1 128 ? -3.412 21.078 4.57 1 70.12 128 ALA B CA 1
ATOM 1898 C C . ALA B 1 128 ? -2.244 21.828 5.199 1 70.12 128 ALA B C 1
ATOM 1900 O O . ALA B 1 128 ? -2.414 22.938 5.707 1 70.12 128 ALA B O 1
ATOM 1901 N N . GLU B 1 129 ? -0.98 21.203 5.383 1 61.16 129 GLU B N 1
ATOM 1902 C CA . GLU B 1 129 ? 0.16 21.859 6.016 1 61.16 129 GLU B CA 1
ATOM 1903 C C . GLU B 1 129 ? 0.772 22.922 5.098 1 61.16 129 GLU B C 1
ATOM 1905 O O . GLU B 1 129 ? 1.793 23.516 5.434 1 61.16 129 GLU B O 1
ATOM 1910 N N . LEU B 1 130 ? 0.309 23.219 3.955 1 50.16 130 LEU B N 1
ATOM 1911 C CA . LEU B 1 130 ? 0.903 24.359 3.246 1 50.16 130 LEU B CA 1
ATOM 1912 C C . LEU B 1 130 ? 0.901 25.609 4.117 1 50.16 130 LEU B C 1
ATOM 1914 O O . LEU B 1 130 ? -0.163 26.125 4.461 1 50.16 130 LEU B O 1
ATOM 1918 N N . PRO B 1 131 ? 1.792 25.641 5.094 1 46.34 131 PRO B N 1
ATOM 1919 C CA . PRO B 1 131 ? 1.901 26.969 5.711 1 46.34 131 PRO B CA 1
ATOM 1920 C C . PRO B 1 131 ? 1.849 28.094 4.688 1 46.34 131 PRO B C 1
ATOM 1922 O O . PRO B 1 131 ? 2.098 27.875 3.5 1 46.34 131 PRO B O 1
ATOM 1925 N N . ALA B 1 132 ? 1.478 29.422 5.312 1 42.09 132 ALA B N 1
ATOM 1926 C CA . ALA B 1 132 ? 1.544 30.844 4.984 1 42.09 132 ALA B CA 1
ATOM 1927 C C . ALA B 1 132 ? 2.922 31.219 4.441 1 42.09 132 ALA B C 1
ATOM 1929 O O . ALA B 1 132 ? 3.939 30.969 5.098 1 42.09 132 ALA B O 1
ATOM 1930 N N . GLY B 1 133 ? 3.377 31.031 3.256 1 35.31 133 GLY B N 1
ATOM 1931 C CA . GLY B 1 133 ? 4.324 32.031 2.801 1 35.31 133 GLY B CA 1
ATOM 1932 C C . GLY B 1 133 ? 4.227 33.344 3.572 1 35.31 133 GLY B C 1
ATOM 1933 O O . GLY B 1 133 ? 3.264 34.094 3.412 1 35.31 133 GLY B O 1
ATOM 1934 N N . SER B 1 134 ? 4.504 33.469 4.84 1 34.03 134 SER B N 1
ATOM 1935 C CA . SER B 1 134 ? 4.961 34.844 5.102 1 34.03 134 SER B CA 1
ATOM 1936 C C . SER B 1 134 ? 5.977 35.281 4.062 1 34.03 134 SER B C 1
ATOM 1938 O O . SER B 1 134 ? 7.062 34.719 3.957 1 34.03 134 SER B O 1
ATOM 1940 N N . THR B 1 135 ? 5.59 35.688 2.871 1 27.72 135 THR B N 1
ATOM 1941 C CA . THR B 1 135 ? 6.297 36.906 2.471 1 27.72 135 THR B CA 1
ATOM 1942 C C . THR B 1 135 ? 6.488 37.812 3.664 1 27.72 135 THR B C 1
ATOM 1944 O O . THR B 1 135 ? 5.598 37.969 4.504 1 27.72 135 THR B O 1
#

Organism: NCBI:txid1816183

Foldseek 3Di:
DDQDFQLNLFDPDAAEDAQQAFQVRVVVVCVVVVHFKYFYADPPQATFWMAGVVLVVVCVVVVPDRNPHTNNVRTDGPAAAAERGHGLVVVLVVCVVVVHFKHFYAYPVRHGGGMHGVVSSCVVVVVVPPDDPPD/DDFDFQLNLFDPDAAEDAQQAFQVRVVVVCVVVVHFKYFYADPPQATFWMAGVVLVVVCVVVVPDRNRHTSNVRTDGPAAADERGHGLVVVLVVCVVVVHFKHFYAYPVRHGGGMHGVVSSCVVVVVVPPDDPPD

pLDDT: mean 91.59, std 13.41, range [27.64, 98.38]